Protein AF-A0A960KCJ7-F1 (afdb_monomer)

Foldseek 3Di:
DPQQADEQDDQPDLPAALVVCQVVVLLSLLVVVVVQCVVCVPPPDDHAYEYEKNFFQADCVSPIRDHQNVVSVHDLVSYEYAYAQAAVQDPRGPVAALLRVVVVVVVSCLVSVHHYAHAEYEHFDLDPSRLVSLLVNLQSCQASVHHYAYPDCDDAQPHPVQWDDDPNDIDGDQPWRADQWIAGPDVRHTPGGDVSNCLRVQWKDWPDDAAAFPGWDTDSVQQKIKTKHFHQFWWDKTKMWTLDECDPQFPKDKDQWAPWDWADDPRGIIIMTTRNGGTMMMIIGGDDPDDPVPPPDDDDDDDDDDRDDDDDDDDDDDDPPDDD

pLDDT: mean 87.81, std 18.95, range [26.86, 98.88]

Sequence (324 aa):
PEVAGFDLLNEPETSRPASELSAAYNDLLGDVIRSIRAAQAGAPFDTIVIVEPAIPSADVSRGLMIPDPAAAGVSTENVAAGVHNYAESIDGGLGLTIEGTNRLIAGITADLGIPNWGGEYGWWDTSAASLAEARRYAVDEDRYAWGGAWWQWRQSCGDPHHVQWSGGTVVAPADVSTHLNKLQCPDNTELGQTDEFLDILGRGYPRATPGTIDELRSDPATGYLKVKATVGVAGGELVVWTPTTADPEHQVNVHGLTDVVEHEVEGGRIITARVGAPGTYALWIGEPDEDLTATTTTGTLPSDSPAPEPPSAVPVAGDAGYTG

Secondary structure (DSSP, 8-state):
----EEE--SS---SS-HHHHHHHHHHHHHHHHHHHHHHHTTSS---EEEE--B--SS-GGG--B---TTTTTS--TTEEE-----TTTSTTS-S--HHHHHHHHHHHHHHHT--B-EEEE--SS--HHHHHHHHHHHHHHHHHT--EEES-SB--TTSTTT-EEETTEEE--SSEE-SSEEEETTTTEEEEE-HHHHHHHT--EEEE-SSEEEEEEE-TTT--EEEEEEESSS--EEEEEESS-S-TTS-EEEESEEEEEEEEETTEEEEEEEE-SSEEEEEEESS--S-TTS------PPP--PPPPPP-PPPPPPPTT---

Structure (mmCIF, N/CA/C/O backbone):
data_AF-A0A960KCJ7-F1
#
_entry.id   AF-A0A960KCJ7-F1
#
loop_
_atom_site.group_PDB
_atom_site.id
_atom_site.type_symbol
_atom_site.label_atom_id
_atom_site.label_alt_id
_atom_site.label_comp_id
_atom_site.label_asym_id
_atom_site.label_entity_id
_atom_site.label_seq_id
_atom_site.pdbx_PDB_ins_code
_atom_site.Cartn_x
_atom_site.Cartn_y
_atom_site.Cartn_z
_atom_site.occupancy
_atom_site.B_iso_or_equiv
_atom_site.auth_seq_id
_atom_site.auth_comp_id
_atom_site.auth_asym_id
_atom_site.auth_atom_id
_atom_site.pdbx_PDB_model_num
ATOM 1 N N . PRO A 1 1 ? 4.100 -16.481 12.452 1.00 76.88 1 PRO A N 1
ATOM 2 C CA . PRO A 1 1 ? 2.904 -16.039 11.683 1.00 76.88 1 PRO A CA 1
ATOM 3 C C . PRO A 1 1 ? 3.224 -14.774 10.860 1.00 76.88 1 PRO A C 1
ATOM 5 O O . PRO A 1 1 ? 2.369 -13.925 10.666 1.00 76.88 1 PRO A O 1
ATOM 8 N N . GLU A 1 2 ? 4.471 -14.650 10.393 1.00 90.00 2 GLU A N 1
ATOM 9 C CA . GLU A 1 2 ? 5.024 -13.400 9.833 1.00 90.00 2 GLU A CA 1
ATOM 10 C C . GLU A 1 2 ? 5.012 -13.381 8.299 1.00 90.00 2 GLU A C 1
ATOM 12 O O . GLU A 1 2 ? 5.139 -12.330 7.683 1.00 90.00 2 GLU A O 1
ATOM 17 N N . VAL A 1 3 ? 4.836 -14.547 7.672 1.00 93.50 3 VAL A N 1
ATOM 18 C CA . VAL A 1 3 ? 4.630 -14.655 6.228 1.00 93.50 3 VAL A CA 1
ATOM 19 C C . VAL A 1 3 ? 3.159 -14.376 5.950 1.00 93.50 3 VAL A C 1
ATOM 21 O O . VAL A 1 3 ? 2.312 -15.221 6.243 1.00 93.50 3 VAL A O 1
ATOM 24 N N . ALA A 1 4 ? 2.864 -13.199 5.398 1.00 93.81 4 ALA A N 1
ATOM 25 C CA . ALA A 1 4 ? 1.502 -12.823 5.023 1.00 93.81 4 ALA A CA 1
ATOM 26 C C . ALA A 1 4 ? 0.948 -13.735 3.914 1.00 93.81 4 ALA A C 1
ATOM 28 O O . ALA A 1 4 ? -0.189 -14.207 3.991 1.00 93.81 4 ALA A O 1
ATOM 29 N N . GLY A 1 5 ? 1.768 -14.025 2.901 1.00 96.38 5 GLY A N 1
ATOM 30 C CA . GLY A 1 5 ? 1.331 -14.763 1.727 1.00 96.38 5 GLY A CA 1
ATOM 31 C C . GLY A 1 5 ? 2.435 -15.125 0.745 1.00 96.38 5 GLY A C 1
ATOM 32 O O . GLY A 1 5 ? 3.620 -14.951 1.028 1.00 96.38 5 GLY A O 1
ATOM 33 N N . PHE A 1 6 ? 2.008 -15.639 -0.406 1.00 97.44 6 PHE A N 1
ATOM 34 C CA . PHE A 1 6 ? 2.853 -15.929 -1.559 1.00 97.44 6 PHE A CA 1
ATOM 35 C C . PHE A 1 6 ? 2.339 -15.159 -2.768 1.00 97.44 6 PHE A C 1
ATOM 37 O O . PHE A 1 6 ? 1.193 -15.373 -3.165 1.00 97.44 6 PHE A O 1
ATOM 44 N N . ASP A 1 7 ? 3.190 -14.325 -3.356 1.00 97.62 7 ASP A N 1
ATOM 45 C CA . ASP A 1 7 ? 2.987 -13.854 -4.721 1.00 97.62 7 ASP A CA 1
ATOM 46 C C . ASP A 1 7 ? 3.405 -14.946 -5.701 1.00 97.62 7 ASP A C 1
ATOM 48 O O . ASP A 1 7 ? 4.516 -15.480 -5.614 1.00 97.62 7 ASP A O 1
ATOM 52 N N . LEU A 1 8 ? 2.474 -15.375 -6.550 1.00 96.31 8 LEU A N 1
ATOM 53 C CA . LEU A 1 8 ? 2.664 -16.578 -7.351 1.00 96.31 8 LEU A CA 1
ATOM 54 C C . LEU A 1 8 ? 3.566 -16.350 -8.556 1.00 96.31 8 LEU A C 1
ATOM 56 O O . LEU A 1 8 ? 4.303 -17.266 -8.936 1.00 96.31 8 LEU A O 1
ATOM 60 N N . LEU A 1 9 ? 3.464 -15.181 -9.187 1.00 94.88 9 LEU A N 1
ATOM 61 C CA . LEU A 1 9 ? 4.224 -14.861 -10.384 1.00 94.88 9 LEU A CA 1
ATOM 62 C C . LEU A 1 9 ? 4.197 -13.357 -10.654 1.00 94.88 9 LEU A C 1
ATOM 64 O O . LEU A 1 9 ? 3.197 -12.857 -11.164 1.00 94.88 9 LEU A O 1
ATOM 68 N N . ASN A 1 10 ? 5.350 -12.732 -10.427 1.00 94.94 10 ASN A N 1
ATOM 69 C CA . ASN A 1 10 ? 5.623 -11.348 -10.790 1.00 94.94 10 ASN A CA 1
ATOM 70 C C . ASN A 1 10 ? 5.469 -11.105 -12.286 1.00 94.94 10 ASN A C 1
ATOM 72 O O . ASN A 1 10 ? 6.105 -11.807 -13.079 1.00 94.94 10 ASN A O 1
ATOM 76 N N . GLU A 1 11 ? 4.682 -10.093 -12.642 1.00 91.50 11 GLU A N 1
ATOM 77 C CA . GLU A 1 11 ? 4.431 -9.610 -13.999 1.00 91.50 11 GLU A CA 1
ATOM 78 C C . GLU A 1 11 ? 4.300 -10.753 -15.022 1.00 91.50 11 GLU A C 1
ATOM 80 O O . GLU A 1 11 ? 5.210 -10.995 -15.829 1.00 91.50 11 GLU A O 1
ATOM 85 N N . PRO A 1 12 ? 3.177 -11.499 -15.004 1.00 90.94 12 PRO A N 1
ATOM 86 C CA . PRO A 1 12 ? 3.006 -12.653 -15.871 1.00 90.94 12 PRO A CA 1
ATOM 87 C C . PRO A 1 12 ? 3.210 -12.303 -17.351 1.00 90.94 12 PRO A C 1
ATOM 89 O O . PRO A 1 12 ? 2.928 -11.195 -17.798 1.00 90.94 12 PRO A O 1
ATOM 92 N N . GLU A 1 13 ? 3.676 -13.285 -18.126 1.00 85.44 13 GLU A N 1
ATOM 93 C CA . GLU A 1 13 ? 4.081 -13.117 -19.526 1.00 85.44 13 GLU A CA 1
ATOM 94 C C . GLU A 1 13 ? 3.049 -12.362 -20.386 1.00 85.44 13 GLU A C 1
ATOM 96 O O . GLU A 1 13 ? 1.858 -12.676 -20.401 1.00 85.44 13 GLU A O 1
ATOM 101 N N . THR A 1 14 ? 3.544 -11.417 -21.188 1.00 85.62 14 THR A N 1
ATOM 102 C CA . THR A 1 14 ? 2.757 -10.597 -22.121 1.00 85.62 14 THR A CA 1
ATOM 103 C C . THR A 1 14 ? 3.281 -10.679 -23.558 1.00 85.62 14 THR A C 1
ATOM 105 O O . THR A 1 14 ? 2.852 -9.918 -24.424 1.00 85.62 14 THR A O 1
ATOM 108 N N . SER A 1 15 ? 4.200 -11.601 -23.875 1.00 85.94 15 SER A N 1
ATOM 109 C CA . SER A 1 15 ? 4.830 -11.756 -25.198 1.00 85.94 15 SER A CA 1
ATOM 110 C C . SER A 1 15 ? 3.864 -12.167 -26.318 1.00 85.94 15 SER A C 1
ATOM 112 O O . SER A 1 15 ? 4.182 -12.011 -27.501 1.00 85.94 15 SER A O 1
ATOM 114 N N . ARG A 1 16 ? 2.670 -12.657 -25.965 1.00 88.19 16 ARG A N 1
ATOM 115 C CA . ARG A 1 16 ? 1.607 -13.112 -26.875 1.00 88.19 16 ARG A CA 1
ATOM 116 C C . ARG A 1 16 ? 0.252 -12.529 -26.455 1.00 88.19 16 ARG A C 1
ATOM 118 O O . ARG A 1 16 ? 0.118 -12.095 -25.314 1.00 88.19 16 ARG A O 1
ATOM 125 N N . PRO A 1 17 ? -0.759 -12.516 -27.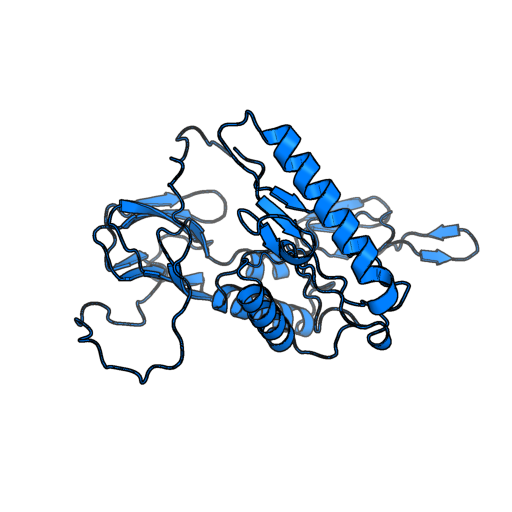345 1.00 89.62 17 PRO A N 1
ATOM 126 C CA . PRO A 1 17 ? -2.100 -12.063 -26.987 1.00 89.62 17 PRO A CA 1
ATOM 127 C C . PRO A 1 17 ? -2.667 -12.805 -25.769 1.00 89.62 17 PRO A C 1
ATOM 129 O O . PRO A 1 17 ? -2.523 -14.022 -25.655 1.00 89.62 17 PRO A O 1
ATOM 132 N N . ALA A 1 18 ? -3.388 -12.094 -24.905 1.00 88.88 18 ALA A N 1
ATOM 133 C CA . ALA A 1 18 ? -4.038 -12.635 -23.714 1.00 88.88 18 ALA A CA 1
ATOM 134 C C . ALA A 1 18 ? -4.967 -13.812 -24.050 1.00 88.88 18 ALA A C 1
ATOM 136 O O . ALA A 1 18 ? -5.030 -14.782 -23.298 1.00 88.88 18 ALA A O 1
ATOM 137 N N . SER A 1 19 ? -5.622 -13.793 -25.217 1.00 89.50 19 SER A N 1
ATOM 138 C CA . SER A 1 19 ? -6.457 -14.903 -25.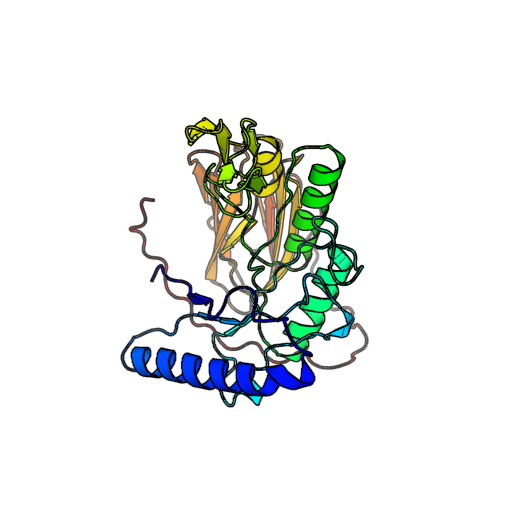701 1.00 89.50 19 SER A CA 1
ATOM 139 C C . SER A 1 19 ? -5.688 -16.213 -25.919 1.00 89.50 19 SER A C 1
ATOM 141 O O . SER A 1 19 ? -6.302 -17.277 -25.946 1.00 89.50 19 SER A O 1
ATOM 143 N N . GLU A 1 20 ? -4.362 -16.155 -26.061 1.00 90.81 20 GLU A N 1
ATOM 144 C CA . GLU A 1 20 ? -3.483 -17.318 -26.206 1.00 90.81 20 GLU A CA 1
ATOM 145 C C . GLU A 1 20 ? -2.853 -17.758 -24.876 1.00 90.81 20 GLU A C 1
ATOM 147 O O . GLU A 1 20 ? -2.477 -18.923 -24.748 1.00 90.81 20 GLU A O 1
ATOM 152 N N . LEU A 1 21 ? -2.726 -16.847 -23.904 1.00 89.56 21 LEU A N 1
ATOM 153 C CA . LEU A 1 21 ? -2.036 -17.088 -22.629 1.00 89.56 21 LEU A CA 1
ATOM 154 C C . LEU A 1 21 ? -2.988 -17.390 -21.461 1.00 89.56 21 LEU A C 1
ATOM 156 O O . LEU A 1 21 ? -2.618 -18.151 -20.571 1.00 89.56 21 LEU A O 1
ATOM 160 N N . SER A 1 22 ? -4.223 -16.875 -21.493 1.00 88.75 22 SER A N 1
ATOM 161 C CA . SER A 1 22 ? -5.161 -16.929 -20.355 1.00 88.75 22 SER A CA 1
ATOM 162 C C . SER A 1 22 ? -5.419 -18.341 -19.833 1.00 88.75 22 SER A C 1
ATOM 164 O O . SER A 1 22 ? -5.417 -18.561 -18.627 1.00 88.75 22 SER A O 1
ATOM 166 N N . ALA A 1 23 ? -5.605 -19.319 -20.726 1.00 90.06 23 ALA A N 1
ATOM 167 C CA . ALA A 1 23 ? -5.841 -20.702 -20.311 1.00 90.06 23 ALA A CA 1
ATOM 168 C C . ALA A 1 23 ? -4.624 -21.294 -19.580 1.00 90.06 23 ALA A C 1
ATOM 170 O O . ALA A 1 23 ? -4.774 -21.875 -18.513 1.00 90.06 23 ALA A O 1
ATOM 171 N N . ALA A 1 24 ? -3.419 -21.085 -20.119 1.00 91.44 24 ALA A N 1
ATOM 172 C CA . ALA A 1 24 ? -2.189 -21.587 -19.513 1.00 91.44 24 ALA A CA 1
ATOM 173 C C . ALA A 1 24 ? -1.900 -20.919 -18.161 1.00 91.44 24 ALA A C 1
ATOM 175 O O . ALA A 1 24 ? -1.420 -21.578 -17.241 1.00 91.44 24 ALA A O 1
ATOM 176 N N . TYR A 1 25 ? -2.210 -19.627 -18.030 1.00 91.31 25 TYR A N 1
ATOM 177 C CA . TYR A 1 25 ? -2.070 -18.926 -16.760 1.00 91.31 25 TYR A CA 1
ATOM 178 C C . TYR A 1 25 ? -3.070 -19.430 -15.715 1.00 91.31 25 TYR A C 1
ATOM 180 O O . TYR A 1 25 ? -2.667 -19.736 -14.599 1.00 91.31 25 TYR A O 1
ATOM 188 N N . ASN A 1 26 ? -4.341 -19.623 -16.079 1.00 91.62 26 ASN A N 1
ATOM 189 C CA . ASN A 1 26 ? -5.335 -20.192 -15.164 1.00 91.62 26 ASN A CA 1
ATOM 190 C C . ASN A 1 26 ? -4.979 -21.622 -14.730 1.00 91.62 26 ASN A C 1
ATOM 192 O O . ASN A 1 26 ? -5.133 -21.951 -13.554 1.00 91.62 26 ASN A O 1
ATOM 196 N N . ASP A 1 27 ? -4.455 -22.453 -15.636 1.00 93.56 27 ASP A N 1
ATOM 197 C CA . ASP A 1 27 ? -3.964 -23.793 -15.291 1.00 93.56 27 ASP A CA 1
ATOM 198 C C . ASP A 1 27 ? -2.809 -23.715 -14.276 1.00 93.56 27 ASP A C 1
ATOM 200 O O . ASP A 1 27 ? -2.826 -24.419 -13.262 1.00 93.56 27 ASP A O 1
ATOM 204 N N . LEU A 1 28 ? -1.845 -22.807 -14.497 1.00 93.88 28 LEU A N 1
ATOM 205 C CA . LEU A 1 28 ? -0.743 -22.553 -13.565 1.00 93.88 28 LEU A CA 1
ATOM 206 C C . LEU A 1 28 ? -1.260 -22.115 -12.188 1.00 93.88 28 LEU A C 1
ATOM 208 O O . LEU A 1 28 ? -0.862 -22.698 -11.179 1.00 93.88 28 LEU A O 1
ATOM 212 N N . LEU A 1 29 ? -2.155 -21.123 -12.138 1.00 94.69 29 LEU A N 1
ATOM 213 C CA . LEU A 1 29 ? -2.757 -20.645 -10.891 1.00 94.69 29 LEU A CA 1
ATOM 214 C C . LEU A 1 29 ? -3.448 -21.793 -10.148 1.00 94.69 29 LEU A C 1
ATOM 216 O O . LEU A 1 29 ? -3.186 -22.020 -8.966 1.00 94.69 29 LEU A O 1
ATOM 220 N N . GLY A 1 30 ? -4.282 -22.566 -10.846 1.00 96.31 30 GLY A N 1
ATOM 221 C CA . GLY A 1 30 ? -5.006 -23.690 -10.264 1.00 96.31 30 GLY A CA 1
ATOM 222 C C . GLY A 1 30 ? -4.081 -24.770 -9.696 1.00 96.31 30 GLY A C 1
ATOM 223 O O . GLY A 1 30 ? -4.341 -25.291 -8.609 1.00 96.31 30 GLY A O 1
ATOM 224 N N . ASP A 1 31 ? -3.004 -25.118 -10.404 1.00 97.50 31 ASP A N 1
ATOM 225 C CA . ASP A 1 31 ? -2.017 -26.108 -9.954 1.00 97.50 31 ASP A CA 1
ATOM 226 C C . ASP A 1 31 ? -1.202 -25.615 -8.750 1.00 97.50 31 ASP A C 1
ATOM 228 O O . ASP A 1 31 ? -1.037 -26.348 -7.764 1.00 97.50 31 ASP A O 1
ATOM 232 N N . VAL A 1 32 ? -0.718 -24.371 -8.794 1.00 97.44 32 VAL A N 1
ATOM 233 C CA . VAL A 1 32 ? 0.110 -23.789 -7.729 1.00 97.44 32 VAL A CA 1
ATOM 234 C C . VAL A 1 32 ? -0.706 -23.592 -6.453 1.00 97.44 32 VAL A C 1
ATOM 236 O O . VAL A 1 32 ? -0.276 -24.027 -5.384 1.00 97.44 32 VAL A O 1
ATOM 239 N N . ILE A 1 33 ? -1.918 -23.038 -6.550 1.00 96.94 33 ILE A N 1
ATOM 240 C CA . ILE A 1 33 ? -2.787 -22.799 -5.389 1.00 96.94 33 ILE A CA 1
ATOM 241 C C . ILE A 1 33 ? -3.161 -24.118 -4.714 1.00 96.94 33 ILE A C 1
ATOM 243 O O . ILE A 1 33 ? -3.017 -24.251 -3.496 1.00 96.94 33 ILE A O 1
ATOM 247 N N . ARG A 1 34 ? -3.566 -25.139 -5.484 1.00 96.81 34 ARG A N 1
ATOM 248 C CA . ARG A 1 34 ? -3.851 -26.471 -4.923 1.00 96.81 34 ARG A CA 1
ATOM 249 C C . ARG A 1 34 ? -2.630 -27.074 -4.235 1.00 96.81 34 ARG A C 1
ATOM 251 O O . ARG A 1 34 ? -2.778 -27.693 -3.183 1.00 96.81 34 ARG A O 1
ATOM 258 N N . SER A 1 35 ? -1.439 -26.878 -4.795 1.00 97.31 35 SER A N 1
ATOM 259 C CA . SER A 1 35 ? -0.193 -27.385 -4.215 1.00 97.31 35 SER A CA 1
ATOM 260 C C . SER A 1 35 ? 0.157 -26.690 -2.895 1.00 97.31 35 SER A C 1
ATOM 262 O O . SER A 1 35 ? 0.497 -27.371 -1.927 1.00 97.31 35 SER A O 1
ATOM 264 N N . ILE A 1 36 ? 0.007 -25.362 -2.819 1.00 96.88 36 ILE A N 1
ATOM 265 C CA . ILE A 1 36 ? 0.205 -24.585 -1.585 1.00 96.88 36 ILE A CA 1
ATOM 266 C C . ILE A 1 36 ? -0.768 -25.057 -0.500 1.00 96.88 36 ILE A C 1
ATOM 268 O O . ILE A 1 36 ? -0.340 -25.414 0.598 1.00 96.88 36 ILE A O 1
ATOM 272 N N . ARG A 1 37 ? -2.067 -25.146 -0.815 1.00 95.94 37 ARG A N 1
ATOM 273 C CA . ARG A 1 37 ? -3.087 -25.590 0.151 1.00 95.94 37 ARG A CA 1
ATOM 274 C C . ARG A 1 37 ? -2.868 -27.033 0.603 1.00 95.94 37 ARG A C 1
ATOM 276 O O . ARG A 1 37 ? -2.995 -27.330 1.786 1.00 95.94 37 ARG A O 1
ATOM 283 N N . ALA A 1 38 ? -2.458 -27.929 -0.296 1.00 96.12 38 ALA A N 1
ATOM 284 C CA . ALA A 1 38 ? -2.105 -29.300 0.071 1.00 96.12 38 ALA A CA 1
ATOM 285 C C . ALA A 1 38 ? -0.901 -29.358 1.028 1.00 96.12 38 ALA A C 1
ATOM 287 O O . ALA A 1 38 ? -0.916 -30.136 1.982 1.00 96.12 38 ALA A O 1
ATOM 288 N N . ALA A 1 39 ? 0.115 -28.514 0.817 1.00 96.12 39 ALA A N 1
ATOM 289 C CA . ALA A 1 39 ? 1.259 -28.401 1.721 1.00 96.12 39 ALA A CA 1
ATOM 290 C C . ALA A 1 39 ? 0.879 -27.819 3.099 1.00 96.12 39 ALA A C 1
ATOM 292 O O . ALA A 1 39 ? 1.563 -28.092 4.086 1.00 96.12 39 ALA A O 1
ATOM 293 N N . GLN A 1 40 ? -0.221 -27.063 3.177 1.00 95.12 40 GLN A N 1
ATOM 294 C CA . GLN A 1 40 ? -0.733 -26.428 4.395 1.00 95.12 40 GLN A CA 1
ATOM 295 C C . GLN A 1 40 ? -1.857 -27.209 5.093 1.00 95.12 40 GLN A C 1
ATOM 297 O O . GLN A 1 40 ? -2.268 -26.814 6.175 1.00 95.12 40 GLN A O 1
ATOM 302 N N . ALA A 1 41 ? -2.309 -28.352 4.568 1.00 93.38 41 ALA A N 1
ATOM 303 C CA . ALA A 1 41 ? -3.496 -29.068 5.064 1.00 93.38 41 ALA A CA 1
ATOM 304 C C . ALA A 1 41 ? -3.465 -29.494 6.554 1.00 93.38 41 ALA A C 1
ATOM 306 O O . ALA A 1 41 ? -4.497 -29.863 7.111 1.00 93.38 41 ALA A O 1
ATOM 307 N N . GLY A 1 42 ? -2.293 -29.491 7.199 1.00 92.44 42 GLY A N 1
ATOM 308 C CA . GLY A 1 42 ? -2.129 -29.750 8.637 1.00 92.44 42 GLY A CA 1
ATOM 309 C C . GLY A 1 42 ? -1.716 -28.528 9.465 1.00 92.44 42 GLY A C 1
ATOM 310 O O . GLY A 1 42 ? -1.455 -28.673 10.660 1.00 92.44 42 GLY A O 1
ATOM 311 N N . ALA A 1 43 ? -1.596 -27.354 8.847 1.00 92.44 43 ALA A N 1
ATOM 312 C CA . ALA A 1 43 ? -1.263 -26.112 9.525 1.00 92.44 43 ALA A CA 1
ATOM 313 C C . ALA A 1 43 ? -2.512 -25.526 10.212 1.00 92.44 43 ALA A C 1
ATOM 315 O O . ALA A 1 43 ? -3.629 -25.718 9.739 1.00 92.44 43 ALA A O 1
ATOM 316 N N . PRO A 1 44 ? -2.353 -24.785 11.323 1.00 92.00 44 PRO A N 1
ATOM 317 C CA . PRO A 1 44 ? -3.468 -24.104 11.981 1.00 92.00 44 PRO A CA 1
ATOM 318 C C . PRO A 1 44 ? -3.866 -22.789 11.281 1.00 92.00 44 PRO A C 1
ATOM 320 O O . PRO A 1 44 ? -4.550 -21.968 11.885 1.00 92.00 44 PRO A O 1
ATOM 323 N N . PHE A 1 45 ? -3.388 -22.551 10.059 1.00 88.44 45 PHE A N 1
ATOM 324 C CA . PHE A 1 45 ? -3.571 -21.315 9.304 1.00 88.44 45 PHE A CA 1
ATOM 325 C C . PHE A 1 45 ? -3.531 -21.590 7.800 1.00 88.44 45 PHE A C 1
ATOM 327 O O . PHE A 1 45 ? -2.899 -22.552 7.364 1.00 88.44 45 PHE A O 1
ATOM 334 N N . ASP A 1 46 ? -4.092 -20.655 7.038 1.00 89.38 46 ASP A N 1
ATOM 335 C CA . ASP A 1 46 ? -3.891 -20.519 5.599 1.00 89.38 46 ASP A CA 1
ATOM 336 C C . ASP A 1 46 ? -3.169 -19.201 5.317 1.00 89.38 46 ASP A C 1
ATOM 338 O O . ASP A 1 46 ? -3.444 -18.181 5.948 1.00 89.38 46 ASP A O 1
ATOM 342 N N . THR A 1 47 ? -2.226 -19.211 4.377 1.00 94.44 47 THR A N 1
ATOM 343 C CA . THR A 1 47 ? -1.576 -17.976 3.913 1.00 94.44 47 THR A CA 1
ATOM 344 C C . THR A 1 47 ? -2.387 -17.310 2.810 1.00 94.44 47 THR A C 1
ATOM 346 O O . THR A 1 47 ? -3.086 -17.987 2.049 1.00 94.44 47 THR A O 1
ATOM 349 N N . ILE A 1 48 ? -2.220 -16.000 2.646 1.00 97.12 48 ILE A N 1
ATOM 350 C CA . ILE A 1 48 ? -2.744 -15.294 1.477 1.00 97.12 48 ILE A CA 1
ATOM 351 C C . ILE A 1 48 ? -2.019 -15.804 0.221 1.00 97.12 48 ILE A C 1
ATOM 353 O O . ILE A 1 48 ? -0.823 -16.101 0.246 1.00 97.12 48 ILE A O 1
ATOM 357 N N . VAL A 1 49 ? -2.749 -15.950 -0.874 1.00 97.75 49 VAL A N 1
ATOM 358 C CA . VAL A 1 49 ? -2.200 -16.127 -2.217 1.00 97.75 49 VAL A CA 1
ATOM 359 C C . VAL A 1 49 ? -2.439 -14.831 -2.975 1.00 97.75 49 VAL A C 1
ATOM 361 O O . VAL A 1 49 ? -3.582 -14.397 -3.086 1.00 97.75 49 VAL A O 1
ATOM 364 N N . ILE A 1 50 ? -1.380 -14.228 -3.496 1.00 97.81 50 ILE A N 1
ATOM 365 C CA . ILE A 1 50 ? -1.451 -13.008 -4.295 1.00 97.81 50 ILE A CA 1
ATOM 366 C C . ILE A 1 50 ? -1.354 -13.409 -5.770 1.00 97.81 50 ILE A C 1
ATOM 368 O O . ILE A 1 50 ? -0.484 -14.195 -6.152 1.00 97.81 50 ILE A O 1
ATOM 372 N N . VAL A 1 51 ? -2.312 -12.945 -6.575 1.00 96.56 51 VAL A N 1
ATOM 373 C CA . VAL A 1 51 ? -2.375 -13.205 -8.018 1.00 96.56 51 VAL A CA 1
ATOM 374 C C . VAL A 1 51 ? -2.298 -11.899 -8.794 1.00 96.56 51 VAL A C 1
ATOM 376 O O . VAL A 1 51 ? -3.037 -10.950 -8.523 1.00 96.56 51 VAL A O 1
ATOM 379 N N . GLU A 1 52 ? -1.420 -11.860 -9.786 1.00 94.75 52 GLU A N 1
ATOM 380 C CA . GLU A 1 52 ? -1.183 -10.663 -10.581 1.00 94.75 52 GLU A CA 1
ATOM 381 C C . GLU A 1 52 ? -1.896 -10.722 -11.940 1.00 94.75 52 GLU A C 1
ATOM 383 O O . GLU A 1 52 ? -1.974 -11.774 -12.580 1.00 94.75 52 GLU A O 1
ATOM 388 N N . PRO A 1 53 ? -2.434 -9.604 -12.442 1.00 90.00 53 PRO A N 1
ATOM 389 C CA . PRO A 1 53 ? -2.800 -9.496 -13.844 1.00 90.00 53 PRO A CA 1
ATOM 390 C C . PRO A 1 53 ? -1.559 -9.419 -14.727 1.00 90.00 53 PRO A C 1
ATOM 392 O O . PRO A 1 53 ? -0.567 -8.791 -14.374 1.00 90.00 53 PRO A O 1
ATOM 395 N N . ALA A 1 54 ? -1.655 -9.954 -15.945 1.00 82.50 54 ALA A N 1
ATOM 396 C CA . ALA A 1 54 ? -0.711 -9.563 -16.985 1.00 82.50 54 ALA A CA 1
ATOM 397 C C . ALA A 1 54 ? -1.210 -8.264 -17.608 1.00 82.50 54 ALA A C 1
ATOM 399 O O . ALA A 1 54 ? -2.098 -8.255 -18.473 1.00 82.50 54 ALA A O 1
ATOM 400 N N . ILE A 1 55 ? -0.658 -7.159 -17.120 1.00 71.94 55 ILE A N 1
ATOM 401 C CA . ILE A 1 55 ? -0.840 -5.850 -17.728 1.00 71.94 55 ILE A CA 1
ATOM 402 C C . ILE A 1 55 ? 0.268 -5.706 -18.774 1.00 71.94 55 ILE A C 1
ATOM 404 O O . ILE A 1 55 ? 1.444 -5.749 -18.423 1.00 71.94 55 ILE A O 1
ATOM 408 N N . PRO A 1 56 ? -0.064 -5.565 -20.068 1.00 59.19 56 PRO A N 1
ATOM 409 C CA . PRO A 1 56 ? 0.935 -5.364 -21.099 1.00 59.19 56 PRO A CA 1
ATOM 410 C C . PRO A 1 56 ? 1.666 -4.051 -20.825 1.00 59.19 56 PRO A C 1
ATOM 412 O O . PRO A 1 56 ? 1.120 -2.975 -21.049 1.00 59.19 56 PRO A O 1
ATOM 415 N N . SER A 1 57 ? 2.912 -4.158 -20.371 1.00 53.91 57 SER A N 1
ATOM 416 C CA . SER A 1 57 ? 3.794 -3.028 -20.070 1.00 53.91 57 SER A CA 1
ATOM 417 C C . SER A 1 57 ? 4.316 -2.315 -21.325 1.00 53.91 57 SER A C 1
ATOM 419 O O . SER A 1 57 ? 4.972 -1.285 -21.219 1.00 53.91 57 SER A O 1
ATOM 421 N N . ALA A 1 58 ? 4.028 -2.832 -22.528 1.00 52.44 58 ALA A N 1
ATOM 422 C CA . ALA A 1 58 ? 4.518 -2.243 -23.779 1.00 52.44 58 ALA A CA 1
ATOM 423 C C . ALA A 1 58 ? 3.596 -2.382 -25.007 1.00 52.44 58 ALA A C 1
ATOM 425 O O . ALA A 1 58 ? 3.831 -1.720 -26.019 1.00 52.44 58 ALA A O 1
ATOM 426 N N . ASP A 1 59 ? 2.573 -3.246 -24.978 1.00 70.94 59 ASP A N 1
ATOM 427 C CA . ASP A 1 59 ? 1.719 -3.504 -26.147 1.00 70.94 59 ASP A CA 1
ATOM 428 C C . ASP A 1 59 ? 0.275 -3.816 -25.745 1.00 70.94 59 ASP A C 1
ATOM 430 O O . ASP A 1 59 ? -0.147 -4.970 -25.635 1.00 70.94 59 ASP A O 1
ATOM 434 N N . VAL A 1 60 ? -0.510 -2.755 -25.575 1.00 74.62 60 VAL A N 1
ATOM 435 C CA . VAL A 1 60 ? -1.935 -2.837 -25.226 1.00 74.62 60 VAL A CA 1
ATOM 436 C C . VAL A 1 60 ? -2.774 -3.625 -26.241 1.00 74.62 60 VAL A C 1
ATOM 438 O O . VAL A 1 60 ? -3.866 -4.080 -25.902 1.00 74.62 60 VAL A O 1
ATOM 441 N N . SER A 1 61 ? -2.282 -3.847 -27.471 1.00 79.75 61 SER A N 1
ATOM 442 C CA . SER A 1 61 ? -2.988 -4.667 -28.469 1.00 79.75 61 SER A CA 1
ATOM 443 C C . SER A 1 61 ? -3.045 -6.150 -28.094 1.00 79.75 61 SER A C 1
ATOM 445 O O . SER A 1 61 ? -3.884 -6.887 -28.615 1.00 79.75 61 SER A O 1
ATOM 447 N N . ARG A 1 62 ? -2.200 -6.585 -27.151 1.00 82.56 62 ARG A N 1
ATOM 448 C CA . ARG A 1 62 ? -2.185 -7.958 -26.633 1.00 82.56 62 ARG A CA 1
ATOM 449 C C . ARG A 1 62 ? -3.297 -8.219 -25.626 1.00 82.56 62 ARG A C 1
ATOM 451 O O . ARG A 1 62 ? -3.578 -9.378 -25.345 1.00 82.56 62 ARG A O 1
ATOM 458 N N . GLY A 1 63 ? -3.997 -7.180 -25.177 1.00 82.81 63 GLY A N 1
ATOM 459 C CA . GLY A 1 63 ? -5.104 -7.295 -24.237 1.00 82.81 63 GLY A CA 1
ATOM 460 C C . GLY A 1 63 ? -4.648 -7.508 -22.795 1.00 82.81 63 GLY A C 1
ATOM 461 O O . GLY A 1 63 ? -3.464 -7.661 -22.511 1.00 82.81 63 GLY A O 1
ATOM 462 N N . LEU A 1 64 ? -5.625 -7.487 -21.891 1.00 84.19 64 LEU A N 1
ATOM 463 C CA . LEU A 1 64 ? -5.429 -7.669 -20.456 1.00 84.19 64 LEU A CA 1
ATOM 464 C C . LEU A 1 64 ? -5.751 -9.111 -20.075 1.00 84.19 64 LEU A C 1
ATOM 466 O O . LEU A 1 64 ? -6.823 -9.609 -20.429 1.00 84.19 64 LEU A O 1
ATOM 470 N N . MET A 1 65 ? -4.855 -9.758 -19.334 1.00 87.06 65 MET A N 1
ATOM 471 C CA . MET A 1 65 ? -5.149 -11.033 -18.685 1.00 87.06 65 MET A CA 1
ATOM 472 C C . MET A 1 65 ? -5.456 -10.768 -17.217 1.00 87.06 65 MET A C 1
ATOM 474 O O . MET A 1 65 ? -4.578 -10.359 -16.461 1.00 87.06 65 MET A O 1
ATOM 478 N N . ILE A 1 66 ? -6.707 -10.994 -16.830 1.00 88.50 66 ILE A N 1
ATOM 479 C CA . ILE A 1 66 ? -7.160 -10.845 -15.450 1.00 88.50 66 ILE A CA 1
ATOM 480 C C . ILE A 1 66 ? -7.196 -12.235 -14.806 1.00 88.50 66 ILE A C 1
ATOM 482 O O . ILE A 1 66 ? -7.855 -13.116 -15.366 1.00 88.50 66 ILE A O 1
ATOM 486 N N . PRO A 1 67 ? -6.500 -12.464 -13.677 1.00 86.00 67 PRO A N 1
ATOM 487 C CA . PRO A 1 67 ? -6.569 -13.730 -12.967 1.00 86.00 67 PRO A CA 1
ATOM 488 C C . PRO A 1 67 ? -7.986 -13.946 -12.443 1.00 86.00 67 PRO A C 1
ATOM 490 O O . PRO A 1 67 ? -8.564 -13.069 -11.805 1.00 86.00 67 PRO A O 1
ATOM 493 N N . ASP A 1 68 ? -8.524 -15.138 -12.675 1.00 87.94 68 ASP A N 1
ATOM 494 C CA . ASP A 1 68 ? -9.801 -15.564 -12.108 1.00 87.94 68 ASP A CA 1
ATOM 495 C C . ASP A 1 68 ? -9.592 -16.907 -11.386 1.00 87.94 68 ASP A C 1
ATOM 497 O O . ASP A 1 68 ? -9.647 -17.974 -12.010 1.00 87.94 68 ASP A O 1
ATOM 501 N N . PRO A 1 69 ? -9.310 -16.877 -10.067 1.00 89.31 69 PRO A N 1
ATOM 502 C CA . PRO A 1 69 ? -9.124 -18.085 -9.267 1.00 89.31 69 PRO A CA 1
ATOM 503 C C . PRO A 1 69 ? -10.335 -19.028 -9.322 1.00 89.31 69 PRO A C 1
ATOM 505 O O . PRO A 1 69 ? -10.170 -20.250 -9.342 1.00 89.31 69 PRO A O 1
ATOM 508 N N . ALA A 1 70 ? -11.555 -18.487 -9.413 1.00 90.38 70 ALA A N 1
ATOM 509 C CA . ALA A 1 70 ? -12.759 -19.301 -9.513 1.00 90.38 70 ALA A CA 1
ATOM 510 C C . ALA A 1 70 ? -12.821 -20.030 -10.866 1.00 90.38 70 ALA A C 1
ATOM 512 O O . ALA A 1 70 ? -13.102 -21.232 -10.904 1.00 90.38 70 ALA A O 1
ATOM 513 N N . ALA A 1 71 ? -12.481 -19.354 -11.969 1.00 88.75 71 ALA A N 1
ATOM 514 C CA . ALA A 1 71 ? -12.338 -19.992 -13.280 1.00 88.75 71 ALA A CA 1
ATOM 515 C C . ALA A 1 71 ? -11.174 -20.997 -13.333 1.00 88.75 71 ALA A C 1
ATOM 517 O O . ALA A 1 71 ? -11.265 -21.994 -14.051 1.00 88.75 71 ALA A O 1
ATOM 518 N N . ALA A 1 72 ? -10.118 -20.787 -12.540 1.00 91.81 72 ALA A N 1
ATOM 519 C CA . ALA A 1 72 ? -9.031 -21.747 -12.329 1.00 91.81 72 ALA A CA 1
ATOM 520 C C . ALA A 1 72 ? -9.425 -22.940 -11.425 1.00 91.81 72 ALA A C 1
ATOM 522 O O . ALA A 1 72 ? -8.613 -23.834 -11.170 1.00 91.81 72 ALA A O 1
ATOM 523 N N . GLY A 1 73 ? -10.674 -22.987 -10.944 1.00 93.56 73 GLY A N 1
ATOM 524 C CA . GLY A 1 73 ? -11.214 -24.095 -10.158 1.00 93.56 73 GLY A CA 1
ATOM 525 C C . GLY A 1 73 ? -10.735 -24.130 -8.706 1.00 93.56 73 GLY A C 1
ATOM 526 O O . GLY A 1 73 ? -10.716 -25.206 -8.102 1.00 93.56 73 GLY A O 1
ATOM 527 N N . VAL A 1 74 ? -10.337 -22.986 -8.143 1.00 93.75 74 VAL A N 1
ATOM 528 C CA . VAL A 1 74 ? -9.898 -22.854 -6.747 1.00 93.75 74 VAL A CA 1
ATOM 529 C C . VAL A 1 74 ? -10.759 -21.851 -5.972 1.00 93.75 74 VAL A C 1
ATOM 531 O O . VAL A 1 74 ? -11.478 -21.042 -6.553 1.00 93.75 74 VAL A O 1
ATOM 534 N N . SER A 1 75 ? -10.727 -21.939 -4.639 1.00 92.56 75 SER A N 1
ATOM 535 C CA . SER A 1 75 ? -11.416 -20.980 -3.764 1.00 92.56 75 SER A CA 1
ATOM 536 C C . SER A 1 75 ? -10.781 -19.591 -3.875 1.00 92.56 75 SER A C 1
ATOM 538 O O . SER A 1 75 ? -9.561 -19.485 -3.999 1.00 92.56 75 SER A O 1
ATOM 540 N N . THR A 1 76 ? -11.597 -18.543 -3.767 1.00 93.88 76 THR A N 1
ATOM 541 C CA . THR A 1 76 ? -11.145 -17.151 -3.611 1.00 93.88 76 THR A CA 1
ATOM 542 C C . THR A 1 76 ? -10.846 -16.787 -2.151 1.00 93.88 76 THR A C 1
ATOM 544 O O . THR A 1 76 ? -10.381 -15.687 -1.863 1.00 93.88 76 THR A O 1
ATOM 547 N N . GLU A 1 77 ? -11.074 -17.706 -1.210 1.00 93.81 77 GLU A N 1
ATOM 548 C CA . GLU A 1 77 ? -10.707 -17.519 0.194 1.00 93.81 77 GLU A CA 1
ATOM 549 C C . GLU A 1 77 ? -9.185 -17.392 0.360 1.00 93.81 77 GLU A C 1
ATOM 551 O O . GLU A 1 77 ? -8.411 -18.203 -0.160 1.00 93.81 77 GLU A O 1
ATOM 556 N N . ASN A 1 78 ? -8.758 -16.375 1.116 1.00 95.25 78 ASN A N 1
ATOM 557 C CA . ASN A 1 78 ? -7.350 -16.011 1.280 1.00 95.25 78 ASN A CA 1
ATOM 558 C C . ASN A 1 78 ? -6.629 -15.823 -0.067 1.00 95.25 78 ASN A C 1
ATOM 560 O O . ASN A 1 78 ? -5.473 -16.223 -0.214 1.00 95.25 78 ASN A O 1
ATOM 564 N N . VAL A 1 79 ? -7.316 -15.228 -1.047 1.00 96.94 79 VAL A N 1
ATOM 565 C CA . VAL A 1 79 ? -6.729 -14.745 -2.301 1.00 96.94 79 VAL A CA 1
ATOM 566 C C . VAL A 1 79 ? -6.817 -13.221 -2.343 1.00 96.94 79 VAL A C 1
ATOM 568 O O . VAL A 1 79 ? -7.827 -12.658 -1.933 1.00 96.94 79 VAL A O 1
ATOM 571 N N . ALA A 1 80 ? -5.774 -12.562 -2.838 1.00 97.31 80 ALA A N 1
ATOM 572 C CA . ALA A 1 80 ? -5.731 -11.126 -3.095 1.00 97.31 80 ALA A CA 1
ATOM 573 C C . ALA A 1 80 ? -5.177 -10.860 -4.500 1.00 97.31 80 ALA A C 1
ATOM 575 O O . ALA A 1 80 ? -4.416 -11.665 -5.034 1.00 97.31 80 ALA A O 1
ATOM 576 N N . ALA A 1 81 ? -5.541 -9.730 -5.095 1.00 96.38 81 ALA A N 1
ATOM 577 C CA . ALA A 1 81 ? -4.889 -9.234 -6.299 1.00 96.38 81 ALA A CA 1
ATOM 578 C C . ALA A 1 81 ? -3.600 -8.477 -5.938 1.00 96.38 81 ALA A C 1
ATOM 580 O O . ALA A 1 81 ? -3.593 -7.733 -4.956 1.00 96.38 81 ALA A O 1
ATOM 581 N N . GLY A 1 82 ? -2.551 -8.665 -6.741 1.00 95.94 82 GLY A N 1
ATOM 582 C CA . GLY A 1 82 ? -1.230 -8.036 -6.606 1.00 95.94 82 GLY A CA 1
ATOM 583 C C . GLY A 1 82 ? -0.944 -7.009 -7.698 1.00 95.94 82 GLY A C 1
ATOM 584 O O . GLY A 1 82 ? 0.052 -7.115 -8.395 1.00 95.94 82 GLY A O 1
ATOM 585 N N . VAL A 1 83 ? -1.849 -6.069 -7.979 1.00 94.06 83 VAL A N 1
ATOM 586 C CA . VAL A 1 83 ? -1.718 -5.274 -9.215 1.00 94.06 83 VAL A CA 1
ATOM 587 C C . VAL A 1 83 ? -0.606 -4.226 -9.122 1.00 94.06 83 VAL A C 1
ATOM 589 O O . VAL A 1 83 ? -0.558 -3.463 -8.159 1.00 94.06 83 VAL A O 1
ATOM 592 N N . HIS A 1 84 ? 0.228 -4.138 -10.162 1.00 94.38 84 HIS A N 1
ATOM 593 C CA . HIS A 1 84 ? 1.235 -3.085 -10.310 1.00 94.38 84 HIS A CA 1
ATOM 594 C C . HIS A 1 84 ? 0.622 -1.856 -10.990 1.00 94.38 84 HIS A C 1
ATOM 596 O O . HIS A 1 84 ? 0.029 -1.964 -12.069 1.00 94.38 84 HIS A O 1
ATOM 602 N N . ASN A 1 85 ? 0.762 -0.675 -10.385 1.00 94.25 85 ASN A N 1
ATOM 603 C CA . ASN A 1 85 ? 0.263 0.573 -10.963 1.00 94.25 85 ASN A CA 1
ATOM 604 C C . ASN A 1 85 ? 1.398 1.577 -11.186 1.00 94.25 85 ASN A C 1
ATOM 606 O O . ASN A 1 85 ? 1.692 2.422 -10.344 1.00 94.25 85 ASN A O 1
ATOM 610 N N . TYR A 1 86 ? 1.972 1.517 -12.387 1.00 94.12 86 TYR A N 1
ATOM 611 C CA . TYR A 1 86 ? 2.967 2.471 -12.878 1.00 94.12 86 TYR A CA 1
ATOM 612 C C . TYR A 1 86 ? 2.392 3.549 -13.810 1.00 94.12 86 TYR A C 1
ATOM 614 O O . TYR A 1 86 ? 3.129 4.166 -14.584 1.00 94.12 86 TYR A O 1
ATOM 622 N N . ALA A 1 87 ? 1.075 3.776 -13.787 1.00 93.25 87 ALA A N 1
ATOM 623 C CA . ALA A 1 87 ? 0.464 4.821 -14.601 1.00 93.25 87 ALA A CA 1
ATOM 624 C C . ALA A 1 87 ? 1.089 6.192 -14.289 1.00 93.25 87 ALA A C 1
ATOM 626 O O . ALA A 1 87 ? 1.301 6.530 -13.130 1.00 93.25 87 ALA A O 1
ATOM 627 N N . GLU A 1 88 ? 1.394 6.963 -15.336 1.00 94.00 88 GLU A N 1
ATOM 628 C CA . GLU A 1 88 ? 2.114 8.251 -15.278 1.00 94.00 88 GLU A CA 1
ATOM 629 C C . GLU A 1 88 ? 3.596 8.159 -14.834 1.00 94.00 88 GLU A C 1
ATOM 631 O O . GLU A 1 88 ? 4.340 9.095 -15.092 1.00 94.00 88 GLU A O 1
ATOM 636 N N . SER A 1 89 ? 4.065 7.025 -14.294 1.00 93.88 89 SER A N 1
ATOM 637 C CA . SER A 1 89 ? 5.469 6.816 -13.889 1.00 93.88 89 SER A CA 1
ATOM 638 C C . SER A 1 89 ? 6.362 6.232 -14.994 1.00 93.88 89 SER A C 1
ATOM 640 O O . SER A 1 89 ? 7.517 6.639 -15.148 1.00 93.88 89 SER A O 1
ATOM 642 N N . ILE A 1 90 ? 5.843 5.280 -15.778 1.00 89.38 90 ILE A N 1
ATOM 643 C CA . ILE A 1 90 ? 6.552 4.690 -16.925 1.00 89.38 90 ILE A CA 1
ATOM 644 C C . ILE A 1 90 ? 5.708 4.746 -18.195 1.00 89.38 90 ILE A C 1
ATOM 646 O O . ILE A 1 90 ? 4.475 4.717 -18.166 1.00 89.38 90 ILE A O 1
ATOM 650 N N . ASP A 1 91 ? 6.395 4.785 -19.334 1.00 80.81 91 ASP A N 1
ATOM 651 C CA . ASP A 1 91 ? 5.770 4.657 -20.647 1.00 80.81 91 ASP A CA 1
ATOM 652 C C . ASP A 1 91 ? 5.276 3.219 -20.899 1.00 80.81 91 ASP A C 1
ATOM 654 O O . ASP A 1 91 ? 5.791 2.258 -20.334 1.00 80.81 91 ASP A O 1
ATOM 658 N N . GLY A 1 92 ? 4.308 3.058 -21.809 1.00 70.88 92 GLY A N 1
ATOM 659 C CA . GLY A 1 92 ? 3.879 1.737 -22.305 1.00 70.88 92 GLY A CA 1
ATOM 660 C C . GLY A 1 92 ? 2.650 1.125 -21.624 1.00 70.88 92 GLY A C 1
ATOM 661 O O . GLY A 1 92 ? 2.212 0.050 -22.027 1.00 70.88 92 GLY A O 1
ATOM 662 N N . GLY A 1 93 ? 2.046 1.827 -20.660 1.00 75.56 93 GLY A N 1
ATOM 663 C CA . GLY A 1 93 ? 0.819 1.397 -19.981 1.00 75.56 93 GLY A CA 1
ATOM 664 C C . GLY A 1 93 ? -0.488 1.637 -20.758 1.00 75.56 93 GLY A C 1
ATOM 665 O O . GLY A 1 93 ? -0.514 1.981 -21.939 1.00 75.56 93 GLY A O 1
ATOM 666 N N . LEU A 1 94 ? -1.617 1.510 -20.053 1.00 80.88 94 LEU A N 1
ATOM 667 C CA . LEU A 1 94 ? -2.980 1.616 -20.607 1.00 80.88 94 LEU A CA 1
ATOM 668 C C . LEU A 1 94 ? -3.405 3.032 -21.047 1.00 80.88 94 LEU A C 1
ATOM 670 O O . LEU A 1 94 ? -4.534 3.217 -21.503 1.00 80.88 94 LEU A O 1
ATOM 674 N N . GLY A 1 95 ? -2.545 4.041 -20.884 1.00 85.56 95 GLY A N 1
ATOM 675 C CA . GLY A 1 95 ? -2.894 5.446 -21.128 1.00 85.56 95 GLY A CA 1
ATOM 676 C C . GLY A 1 95 ? -3.930 6.005 -20.142 1.00 85.56 95 GLY A C 1
ATOM 677 O O . GLY A 1 95 ? -4.626 6.969 -20.459 1.00 85.56 95 GLY A O 1
ATOM 678 N N . LEU A 1 96 ? -4.062 5.380 -18.970 1.00 90.25 96 LEU A N 1
ATOM 679 C CA . LEU A 1 96 ? -4.897 5.837 -17.860 1.00 90.25 96 LEU A CA 1
ATOM 680 C C . LEU A 1 96 ? -4.077 6.708 -16.899 1.00 90.25 96 LEU A C 1
ATOM 682 O O . LEU A 1 96 ? -2.854 6.603 -16.860 1.00 90.25 96 LEU A O 1
ATOM 686 N N . THR A 1 97 ? -4.757 7.548 -16.115 1.00 96.25 97 THR A N 1
ATOM 687 C CA . THR A 1 97 ? -4.138 8.232 -14.965 1.00 96.25 97 THR A CA 1
ATOM 688 C C . THR A 1 97 ? -3.975 7.259 -13.797 1.00 96.25 97 THR A C 1
ATOM 690 O O . THR A 1 97 ? -4.640 6.220 -13.777 1.00 96.25 97 THR A O 1
ATOM 693 N N . ILE A 1 98 ? -3.178 7.621 -12.790 1.00 96.62 98 ILE A N 1
ATOM 694 C CA . ILE A 1 98 ? -3.026 6.879 -11.525 1.00 96.62 98 ILE A CA 1
ATOM 695 C C . ILE A 1 98 ? -4.391 6.484 -10.943 1.00 96.62 98 ILE A C 1
ATOM 697 O O . ILE A 1 98 ? -4.669 5.302 -10.738 1.00 96.62 98 ILE A O 1
ATOM 701 N N . GLU A 1 99 ? -5.284 7.460 -10.764 1.00 97.88 99 GLU A N 1
ATOM 702 C CA . GLU A 1 99 ? -6.609 7.254 -10.168 1.00 97.88 99 GLU A CA 1
ATOM 703 C C . GLU A 1 99 ? -7.558 6.505 -11.117 1.00 97.88 99 GLU A C 1
ATOM 705 O O . GLU A 1 99 ? -8.501 5.834 -10.690 1.00 97.88 99 GLU A O 1
ATOM 710 N N . GLY A 1 100 ? -7.337 6.632 -12.429 1.00 96.44 100 GLY A N 1
ATOM 711 C CA . GLY A 1 100 ? -8.047 5.865 -13.446 1.00 96.44 100 GLY A CA 1
ATOM 712 C C . GLY A 1 100 ? -7.708 4.377 -13.370 1.00 96.44 100 GLY A C 1
ATOM 713 O O . GLY A 1 100 ? -8.617 3.547 -13.396 1.00 96.44 100 GLY A O 1
ATOM 714 N N . THR A 1 101 ? -6.424 4.053 -13.222 1.00 93.94 101 THR A N 1
ATOM 715 C CA . THR A 1 101 ? -5.933 2.682 -13.056 1.00 93.94 101 THR A CA 1
ATOM 716 C C . THR A 1 101 ? -6.398 2.086 -11.731 1.00 93.94 101 THR A C 1
ATOM 718 O O . THR A 1 101 ? -6.985 1.008 -11.739 1.00 93.94 101 THR A O 1
ATOM 721 N N . ASN A 1 102 ? -6.268 2.801 -10.609 1.00 96.06 102 ASN A N 1
ATOM 722 C CA . ASN A 1 102 ? -6.776 2.322 -9.317 1.00 96.06 102 ASN A CA 1
ATOM 723 C C . ASN A 1 102 ? -8.292 2.085 -9.342 1.00 96.06 102 ASN A C 1
ATOM 725 O O . ASN A 1 102 ? -8.768 1.071 -8.839 1.00 96.06 102 ASN A O 1
ATOM 729 N N . ARG A 1 103 ? -9.076 2.952 -9.999 1.00 96.88 103 ARG A N 1
ATOM 730 C CA . ARG A 1 103 ? -10.520 2.713 -10.178 1.00 96.88 103 ARG A CA 1
ATOM 731 C C . ARG A 1 103 ? -10.811 1.453 -10.989 1.00 96.88 103 ARG A C 1
ATOM 733 O O . ARG A 1 103 ? -11.755 0.736 -10.665 1.00 96.88 103 ARG A O 1
ATOM 740 N N . LEU A 1 104 ? -10.040 1.201 -12.047 1.00 93.75 104 LEU A N 1
ATOM 741 C CA . LEU A 1 104 ? -10.165 -0.022 -12.839 1.00 93.75 104 LEU A CA 1
ATOM 742 C C . LEU A 1 104 ? -9.869 -1.256 -11.978 1.00 93.75 104 LEU A C 1
ATOM 744 O O . LEU A 1 104 ? -10.664 -2.193 -11.982 1.00 93.75 104 LEU A O 1
ATOM 748 N N . ILE A 1 105 ? -8.775 -1.224 -11.213 1.00 94.44 105 ILE A N 1
ATOM 749 C CA . ILE A 1 105 ? -8.388 -2.297 -10.289 1.00 94.44 105 ILE A CA 1
ATOM 750 C C . ILE A 1 105 ? -9.510 -2.552 -9.284 1.00 94.44 105 ILE A C 1
ATOM 752 O O . ILE A 1 105 ? -9.959 -3.685 -9.166 1.00 94.44 105 ILE A O 1
ATOM 756 N N . ALA A 1 106 ? -10.024 -1.504 -8.636 1.00 96.06 106 ALA A N 1
ATOM 757 C CA . ALA A 1 106 ? -11.085 -1.618 -7.640 1.00 96.06 106 ALA A CA 1
ATOM 758 C C . ALA A 1 106 ? -12.363 -2.248 -8.210 1.00 96.06 106 ALA A C 1
ATOM 760 O O . ALA A 1 106 ? -13.000 -3.055 -7.542 1.00 96.06 106 ALA A O 1
ATOM 761 N N . GLY A 1 107 ? -12.735 -1.897 -9.446 1.00 95.31 107 GLY A N 1
ATOM 762 C CA . GLY A 1 107 ? -13.875 -2.514 -10.124 1.00 95.31 107 GLY A CA 1
ATOM 763 C C . GLY A 1 107 ? -13.654 -4.003 -10.388 1.00 95.31 107 GLY A C 1
ATOM 764 O O . GLY A 1 107 ? -14.507 -4.819 -10.055 1.00 95.31 107 GLY A O 1
ATOM 765 N N . ILE A 1 108 ? -12.485 -4.362 -10.926 1.00 92.44 108 ILE A N 1
ATOM 766 C CA . ILE A 1 108 ? -12.145 -5.756 -11.240 1.00 92.44 108 ILE A CA 1
ATOM 767 C C . ILE A 1 108 ? -12.092 -6.613 -9.971 1.00 92.44 108 ILE A C 1
ATOM 769 O O . ILE A 1 108 ? -12.656 -7.704 -9.941 1.00 92.44 108 ILE A O 1
ATOM 773 N N . THR A 1 109 ? -11.428 -6.146 -8.915 1.00 94.75 109 THR A N 1
ATOM 774 C CA . THR A 1 109 ? -11.282 -6.926 -7.680 1.00 94.75 109 THR A CA 1
ATOM 775 C C . THR A 1 109 ? -12.599 -7.045 -6.916 1.00 94.75 109 THR A C 1
ATOM 777 O O . THR A 1 109 ? -12.874 -8.104 -6.351 1.00 94.75 109 THR A O 1
ATOM 780 N N . ALA A 1 110 ? -13.468 -6.030 -6.989 1.00 94.62 110 ALA A N 1
ATOM 781 C CA . ALA A 1 110 ? -14.840 -6.123 -6.497 1.00 94.62 110 ALA A CA 1
ATOM 782 C C . ALA A 1 110 ? -15.662 -7.178 -7.259 1.00 94.62 110 ALA A C 1
ATOM 784 O O . ALA A 1 110 ? -16.330 -7.991 -6.619 1.00 94.62 110 ALA A O 1
ATOM 785 N N . ASP A 1 111 ? -15.576 -7.215 -8.594 1.00 93.50 111 ASP A N 1
ATOM 786 C CA . ASP A 1 111 ? -16.266 -8.218 -9.421 1.00 93.50 111 ASP A CA 1
ATOM 787 C C . ASP A 1 111 ? -15.768 -9.648 -9.132 1.00 93.50 111 ASP A C 1
ATOM 789 O O . ASP A 1 111 ? -16.552 -10.599 -9.150 1.00 93.50 111 ASP A O 1
ATOM 793 N N . LEU A 1 112 ? -14.476 -9.802 -8.823 1.00 92.50 112 LEU A N 1
ATOM 794 C CA . LEU A 1 112 ? -13.860 -11.075 -8.429 1.00 92.50 112 LEU A CA 1
ATOM 795 C C . LEU A 1 112 ? -14.108 -11.452 -6.957 1.00 92.50 112 LEU A C 1
ATOM 797 O O . LEU A 1 112 ? -13.864 -12.596 -6.567 1.00 92.50 112 LEU A O 1
ATOM 801 N N . GLY A 1 113 ? -14.575 -10.514 -6.129 1.00 94.38 113 GLY A N 1
ATOM 802 C CA . GLY A 1 113 ? -14.784 -10.725 -4.697 1.00 94.38 113 GLY A CA 1
ATOM 803 C C . GLY A 1 113 ? -13.492 -10.941 -3.901 1.00 94.38 113 GLY A C 1
ATOM 804 O O . GLY A 1 113 ? -13.504 -11.696 -2.929 1.00 94.38 113 GLY A O 1
ATOM 805 N N . ILE A 1 114 ? -12.386 -10.308 -4.306 1.00 95.81 114 ILE A N 1
ATOM 806 C CA . ILE A 1 114 ? -11.078 -10.394 -3.632 1.00 95.81 114 ILE A CA 1
ATOM 807 C C . ILE A 1 114 ? -10.540 -8.992 -3.293 1.00 95.81 114 ILE A C 1
ATOM 809 O O . ILE A 1 114 ? -10.856 -8.034 -3.994 1.00 95.81 114 ILE A O 1
ATOM 813 N N . PRO A 1 115 ? -9.732 -8.821 -2.232 1.00 96.44 115 PRO A N 1
ATOM 814 C CA . PRO A 1 115 ? -9.042 -7.561 -1.959 1.00 96.44 115 PRO A CA 1
ATOM 815 C C . PRO A 1 115 ? -7.906 -7.296 -2.959 1.00 96.44 115 PRO A C 1
ATOM 817 O O . PRO A 1 115 ? -7.423 -8.208 -3.629 1.00 96.44 115 PRO A O 1
ATOM 820 N N . ASN A 1 116 ? -7.441 -6.046 -3.008 1.00 96.50 116 ASN A N 1
ATOM 821 C CA . ASN A 1 116 ? -6.205 -5.657 -3.686 1.00 96.50 116 ASN A CA 1
ATOM 822 C C . ASN A 1 116 ? -5.128 -5.285 -2.659 1.00 96.50 116 ASN A C 1
ATOM 824 O O . ASN A 1 116 ? -5.418 -4.600 -1.677 1.00 96.50 116 ASN A O 1
ATOM 828 N N . TRP A 1 117 ? -3.894 -5.685 -2.934 1.00 97.38 117 TRP A N 1
ATOM 829 C CA . TRP A 1 117 ? -2.682 -5.153 -2.326 1.00 97.38 117 TRP A CA 1
ATOM 830 C C . TRP A 1 117 ? -1.738 -4.792 -3.476 1.00 97.38 117 TRP A C 1
ATOM 832 O O . TRP A 1 117 ? -1.430 -5.648 -4.297 1.00 97.38 117 TRP A O 1
ATOM 842 N N . GLY A 1 118 ? -1.353 -3.522 -3.604 1.00 96.06 118 GLY A N 1
ATOM 843 C CA . GLY A 1 118 ? -0.560 -3.062 -4.746 1.00 96.06 118 GLY A CA 1
ATOM 844 C C . GLY A 1 118 ? 0.829 -3.696 -4.741 1.00 96.06 118 GLY A C 1
ATOM 845 O O . GLY A 1 118 ? 1.641 -3.340 -3.890 1.00 96.06 118 GLY A O 1
ATOM 846 N N . GLY A 1 119 ? 1.093 -4.615 -5.673 1.00 96.06 119 GLY A N 1
ATOM 847 C CA . GLY A 1 119 ? 2.349 -5.371 -5.717 1.00 96.06 119 GLY A CA 1
ATOM 848 C C . GLY A 1 119 ? 3.557 -4.464 -5.915 1.00 96.06 119 GLY A C 1
ATOM 849 O O . GLY A 1 119 ? 4.540 -4.570 -5.186 1.00 96.06 119 GLY A O 1
ATOM 850 N N . GLU A 1 120 ? 3.428 -3.501 -6.830 1.00 96.56 120 GLU A N 1
ATOM 851 C CA . GLU A 1 120 ? 4.474 -2.536 -7.145 1.00 96.56 120 GLU A CA 1
ATOM 852 C C . GLU A 1 120 ? 3.900 -1.196 -7.619 1.00 96.56 120 GLU A C 1
ATOM 854 O O . GLU A 1 120 ? 2.901 -1.114 -8.342 1.00 96.56 120 GLU A O 1
ATOM 859 N N . TYR A 1 121 ? 4.575 -0.124 -7.223 1.00 96.62 121 TYR A N 1
ATOM 860 C CA . TYR A 1 121 ? 4.440 1.224 -7.771 1.00 96.62 121 TYR A CA 1
ATOM 861 C C . TYR A 1 121 ? 5.692 2.027 -7.403 1.00 96.62 121 TYR A C 1
ATOM 863 O O . TYR A 1 121 ? 6.372 1.710 -6.429 1.00 96.62 121 TYR A O 1
ATOM 871 N N . GLY A 1 122 ? 6.027 3.079 -8.143 1.00 96.62 122 GLY A N 1
ATOM 872 C CA . GLY A 1 122 ? 7.213 3.877 -7.826 1.00 96.62 122 GLY A CA 1
ATOM 873 C C . GLY A 1 122 ? 7.498 4.959 -8.850 1.00 96.62 122 GLY A C 1
ATOM 874 O O . GLY A 1 122 ? 6.868 4.987 -9.901 1.00 96.62 122 GLY A O 1
ATOM 875 N N . TRP A 1 123 ? 8.452 5.837 -8.540 1.00 96.62 123 TRP A N 1
ATOM 876 C CA . TRP A 1 123 ? 8.992 6.864 -9.438 1.00 96.62 123 TRP A CA 1
ATOM 877 C C . TRP A 1 123 ? 10.518 6.857 -9.383 1.00 96.62 123 TRP A C 1
ATOM 879 O O . TRP A 1 123 ? 11.117 6.512 -8.365 1.00 96.62 123 TRP A O 1
ATOM 889 N N . TRP A 1 124 ? 11.147 7.267 -10.483 1.00 93.75 124 TRP A N 1
ATOM 890 C CA . TRP A 1 124 ? 12.573 7.017 -10.740 1.00 93.75 124 TRP A CA 1
ATOM 891 C C . TRP A 1 124 ? 13.475 8.240 -10.528 1.00 93.75 124 TRP A C 1
ATOM 893 O O . TRP A 1 124 ? 14.686 8.167 -10.730 1.00 93.75 124 TRP A O 1
ATOM 903 N N . ASP A 1 125 ? 12.894 9.370 -10.119 1.00 94.44 125 ASP A N 1
ATOM 904 C CA . ASP A 1 125 ? 13.600 10.598 -9.767 1.00 94.44 125 ASP A CA 1
ATOM 905 C C . ASP A 1 125 ? 12.811 11.432 -8.746 1.00 94.44 125 ASP A C 1
ATOM 907 O O . ASP A 1 125 ? 11.625 11.206 -8.502 1.00 94.44 125 ASP A O 1
ATOM 911 N N . THR A 1 126 ? 13.478 12.425 -8.155 1.00 97.00 126 THR A N 1
ATOM 912 C CA . THR A 1 126 ? 12.900 13.342 -7.161 1.00 97.00 126 THR A CA 1
ATOM 913 C C . THR A 1 126 ? 12.510 14.698 -7.754 1.00 97.00 126 THR A C 1
ATOM 915 O O . THR A 1 126 ? 12.471 15.715 -7.057 1.00 97.00 126 THR A O 1
ATOM 918 N N . SER A 1 127 ? 12.226 14.764 -9.058 1.00 97.81 127 SER A N 1
ATOM 919 C CA . SER A 1 127 ? 11.732 15.996 -9.665 1.00 97.81 127 SER A CA 1
ATOM 920 C C . SER A 1 127 ? 10.364 16.384 -9.093 1.00 97.81 127 SER A C 1
ATOM 922 O O . SER A 1 127 ? 9.584 15.554 -8.627 1.00 97.81 127 SER A O 1
ATOM 924 N N . ALA A 1 128 ? 10.034 17.677 -9.154 1.00 98.12 128 ALA A N 1
ATOM 925 C CA . ALA A 1 128 ? 8.761 18.175 -8.634 1.00 98.12 128 ALA A CA 1
ATOM 926 C C . ALA A 1 128 ? 7.533 17.519 -9.299 1.00 98.12 128 ALA A C 1
ATOM 928 O O . ALA A 1 128 ? 6.493 17.416 -8.654 1.00 98.12 128 ALA A O 1
ATOM 929 N N . ALA A 1 129 ? 7.652 17.081 -10.559 1.00 97.69 129 ALA A N 1
ATOM 930 C CA . ALA A 1 129 ? 6.590 16.374 -11.270 1.00 97.69 129 ALA A CA 1
ATOM 931 C C . ALA A 1 129 ? 6.389 14.960 -10.699 1.00 97.69 129 ALA A C 1
ATOM 933 O O . ALA A 1 129 ? 5.299 14.663 -10.213 1.00 97.69 129 ALA A O 1
ATOM 934 N N . SER A 1 130 ? 7.457 14.159 -10.629 1.00 97.75 130 SER A N 1
ATOM 935 C CA . SER A 1 130 ? 7.440 12.804 -10.057 1.00 97.75 130 SER A CA 1
ATOM 936 C C . SER A 1 130 ? 6.939 12.797 -8.611 1.00 97.75 130 SER A C 1
ATOM 938 O O . SER A 1 130 ? 6.084 12.002 -8.229 1.00 97.75 130 SER A O 1
ATOM 940 N N . LEU A 1 131 ? 7.387 13.756 -7.794 1.00 98.31 131 LEU A N 1
ATOM 941 C CA . LEU A 1 131 ? 6.920 13.883 -6.411 1.00 98.31 131 LEU A CA 1
ATOM 942 C C . LEU A 1 131 ? 5.449 14.329 -6.314 1.00 98.31 131 LEU A C 1
ATOM 944 O O . LEU A 1 131 ? 4.786 14.045 -5.316 1.00 98.31 131 LEU A O 1
ATOM 948 N N . ALA A 1 132 ? 4.921 15.077 -7.286 1.00 98.00 132 ALA A N 1
ATOM 949 C CA . ALA A 1 132 ? 3.502 15.438 -7.304 1.00 98.00 132 ALA A CA 1
ATOM 950 C C . ALA A 1 132 ? 2.622 14.224 -7.641 1.00 98.00 132 ALA A C 1
ATOM 952 O O . ALA A 1 132 ? 1.562 14.048 -7.042 1.00 98.00 132 ALA A O 1
ATOM 953 N N . GLU A 1 133 ? 3.081 13.371 -8.551 1.00 98.25 133 GLU A N 1
ATOM 954 C CA . GLU A 1 133 ? 2.429 12.109 -8.905 1.00 98.25 133 GLU A CA 1
ATOM 955 C C . GLU A 1 133 ? 2.471 11.103 -7.747 1.00 98.25 133 GLU A C 1
ATOM 957 O O . GLU A 1 133 ? 1.426 10.578 -7.365 1.00 98.25 133 GLU A O 1
ATOM 962 N N . ALA A 1 134 ? 3.622 10.939 -7.086 1.00 98.19 134 ALA A N 1
ATOM 963 C CA . ALA A 1 134 ? 3.748 10.085 -5.904 1.00 98.19 134 ALA A CA 1
ATOM 964 C C . ALA A 1 134 ? 2.793 10.493 -4.766 1.00 98.19 134 ALA A C 1
ATOM 966 O O . ALA A 1 134 ? 2.185 9.641 -4.118 1.00 98.19 134 ALA A O 1
ATOM 967 N N . ARG A 1 135 ? 2.591 11.802 -4.550 1.00 98.31 135 ARG A N 1
ATOM 968 C CA . ARG A 1 135 ? 1.601 12.301 -3.576 1.00 98.31 135 ARG A CA 1
ATOM 969 C C . ARG A 1 135 ? 0.167 11.985 -3.991 1.00 98.31 135 ARG A C 1
ATOM 971 O O . ARG A 1 135 ? -0.630 11.605 -3.138 1.00 98.31 135 ARG A O 1
ATOM 978 N N . ARG A 1 136 ? -0.173 12.127 -5.278 1.00 98.06 136 ARG A N 1
ATOM 979 C CA . ARG A 1 136 ? -1.498 11.740 -5.797 1.00 98.06 136 ARG A CA 1
ATOM 980 C C . ARG A 1 136 ? -1.763 10.255 -5.572 1.00 98.06 136 ARG A C 1
ATOM 982 O O . ARG A 1 136 ? -2.852 9.905 -5.132 1.00 98.06 136 ARG A O 1
ATOM 989 N N . TYR A 1 137 ? -0.761 9.410 -5.811 1.00 98.25 137 TYR A N 1
ATOM 990 C CA . TYR A 1 137 ? -0.862 7.976 -5.563 1.00 98.25 137 TYR A CA 1
ATOM 991 C C . TYR A 1 137 ? -1.139 7.668 -4.093 1.00 98.25 137 TYR A C 1
ATOM 993 O O . TYR A 1 137 ? -2.091 6.954 -3.808 1.00 98.25 137 TYR A O 1
ATOM 1001 N N . ALA A 1 138 ? -0.373 8.249 -3.163 1.00 98.06 138 ALA A N 1
ATOM 1002 C CA . ALA A 1 138 ? -0.580 8.047 -1.727 1.00 98.06 138 ALA A CA 1
ATOM 1003 C C . ALA A 1 138 ? -2.003 8.433 -1.273 1.00 98.06 138 ALA A C 1
ATOM 1005 O O . ALA A 1 138 ? -2.634 7.704 -0.512 1.00 98.06 138 ALA A O 1
ATOM 1006 N N . VAL A 1 139 ? -2.538 9.547 -1.789 1.00 97.62 139 VAL A N 1
ATOM 1007 C CA . VAL A 1 139 ? -3.914 9.988 -1.500 1.00 97.62 139 VAL A CA 1
ATOM 1008 C C . VAL A 1 139 ? -4.956 9.008 -2.045 1.00 97.62 139 VAL A C 1
ATOM 1010 O O . VAL A 1 139 ? -5.969 8.752 -1.393 1.00 97.62 139 VAL A O 1
ATOM 1013 N N . ASP A 1 140 ? -4.750 8.477 -3.250 1.00 97.94 140 ASP A N 1
ATOM 1014 C CA . ASP A 1 140 ? -5.705 7.553 -3.862 1.00 97.94 140 ASP A CA 1
ATOM 1015 C C . ASP A 1 140 ? -5.599 6.134 -3.267 1.00 97.94 140 ASP A C 1
ATOM 1017 O O . ASP A 1 140 ? -6.614 5.460 -3.126 1.00 97.94 140 ASP A O 1
ATOM 1021 N N . GLU A 1 141 ? -4.416 5.708 -2.817 1.00 97.38 141 GLU A N 1
ATOM 1022 C CA . GLU A 1 141 ? -4.218 4.485 -2.024 1.00 97.38 141 GLU A CA 1
ATOM 1023 C C . GLU A 1 141 ? -4.998 4.548 -0.699 1.00 97.38 141 GLU A C 1
ATOM 1025 O O . GLU A 1 141 ? -5.764 3.630 -0.386 1.00 97.38 141 GLU A O 1
ATOM 1030 N N . ASP A 1 142 ? -4.900 5.671 0.026 1.00 98.31 142 ASP A N 1
ATOM 1031 C CA . ASP A 1 142 ? -5.675 5.917 1.249 1.00 98.31 142 ASP A CA 1
ATOM 1032 C C . ASP A 1 142 ? -7.186 5.879 0.976 1.00 98.31 142 ASP A C 1
ATOM 1034 O O . ASP A 1 142 ? -7.949 5.279 1.735 1.00 98.31 142 ASP A O 1
ATOM 1038 N N . ARG A 1 143 ? -7.632 6.465 -0.143 1.00 97.56 143 ARG A N 1
ATOM 1039 C CA . ARG A 1 143 ? -9.048 6.480 -0.539 1.00 97.56 143 ARG A CA 1
ATOM 1040 C C . ARG A 1 143 ? -9.636 5.076 -0.689 1.00 97.56 143 ARG A C 1
ATOM 1042 O O . ARG A 1 143 ? -10.813 4.890 -0.379 1.00 97.56 143 ARG A O 1
ATOM 1049 N N . TYR A 1 144 ? -8.861 4.119 -1.192 1.00 97.62 144 TYR A N 1
ATOM 1050 C CA . TYR A 1 144 ? -9.293 2.724 -1.309 1.00 97.62 144 TYR A CA 1
ATOM 1051 C C . TYR A 1 144 ? -8.967 1.880 -0.070 1.00 97.62 144 TYR A C 1
ATOM 1053 O O . TYR A 1 144 ? -9.340 0.707 -0.029 1.00 97.62 144 TYR A O 1
ATOM 1061 N N . ALA A 1 145 ? -8.307 2.464 0.937 1.00 97.12 145 ALA A N 1
ATOM 1062 C CA . ALA A 1 145 ? -7.777 1.765 2.103 1.00 97.12 145 ALA A CA 1
ATOM 1063 C C . ALA A 1 145 ? -6.906 0.557 1.712 1.00 97.12 145 ALA A C 1
ATOM 1065 O O . ALA A 1 145 ? -6.982 -0.514 2.319 1.00 97.12 145 ALA A O 1
ATOM 1066 N N . TRP A 1 146 ? -6.106 0.724 0.658 1.00 97.25 146 TRP A N 1
ATOM 1067 C CA . TRP A 1 146 ? -5.181 -0.298 0.189 1.00 97.25 146 TRP A CA 1
ATOM 1068 C C . TRP A 1 146 ? -3.823 -0.155 0.866 1.00 97.25 146 TRP A C 1
ATOM 1070 O O . TRP A 1 146 ? -3.430 0.922 1.302 1.00 97.25 146 TRP A O 1
ATOM 1080 N N . GLY A 1 147 ? -3.112 -1.274 0.952 1.00 96.69 147 GLY A N 1
ATOM 1081 C CA . GLY A 1 147 ? -1.665 -1.257 1.118 1.00 96.69 147 GLY A CA 1
ATOM 1082 C C . GLY A 1 147 ? -0.987 -1.590 -0.205 1.00 96.69 147 GLY A C 1
ATOM 1083 O O . GLY A 1 147 ? -1.639 -2.036 -1.154 1.00 96.69 147 GLY A O 1
ATOM 1084 N N . GLY A 1 148 ? 0.332 -1.471 -0.220 1.00 96.81 148 GLY A N 1
ATOM 1085 C CA . GLY A 1 148 ? 1.153 -1.916 -1.332 1.00 96.81 148 GLY A CA 1
ATOM 1086 C C . GLY A 1 148 ? 2.636 -1.908 -0.995 1.00 96.81 148 GLY A C 1
ATOM 1087 O O . GLY A 1 148 ? 3.021 -1.692 0.160 1.00 96.81 148 GLY A O 1
ATOM 1088 N N . ALA A 1 149 ? 3.466 -2.142 -2.007 1.00 98.06 149 ALA A N 1
ATOM 1089 C CA . ALA A 1 149 ? 4.913 -2.048 -1.907 1.00 98.06 149 ALA A CA 1
ATOM 1090 C C . ALA A 1 149 ? 5.494 -1.073 -2.938 1.00 98.06 149 ALA A C 1
ATOM 1092 O O . ALA A 1 149 ? 5.268 -1.170 -4.142 1.00 98.06 149 ALA A O 1
ATOM 1093 N N . TRP A 1 150 ? 6.294 -0.131 -2.437 1.00 98.25 150 TRP A N 1
ATOM 1094 C CA . TRP A 1 150 ? 7.094 0.756 -3.271 1.00 98.25 150 TRP A CA 1
ATOM 1095 C C . TRP A 1 150 ? 8.217 -0.027 -3.954 1.00 98.25 150 TRP A C 1
ATOM 1097 O O . TRP A 1 150 ? 9.032 -0.666 -3.280 1.00 98.25 150 TRP A O 1
ATOM 1107 N N . TRP A 1 151 ? 8.318 0.108 -5.272 1.00 97.38 151 TRP A N 1
ATOM 1108 C CA . TRP A 1 151 ? 9.445 -0.363 -6.057 1.00 97.38 151 TRP A CA 1
ATOM 1109 C C . TRP A 1 151 ? 10.487 0.758 -6.208 1.00 97.38 151 TRP A C 1
ATOM 1111 O O . TRP A 1 151 ? 10.286 1.733 -6.924 1.00 97.38 151 TRP A O 1
ATOM 1121 N N . GLN A 1 152 ? 11.642 0.683 -5.558 1.00 96.00 152 GLN A N 1
ATOM 1122 C CA . GLN A 1 152 ? 12.078 -0.376 -4.649 1.00 96.00 152 GLN A CA 1
ATOM 1123 C C . GLN A 1 152 ? 12.887 0.180 -3.483 1.00 96.00 152 GLN A C 1
ATOM 1125 O O . GLN A 1 152 ? 13.262 1.355 -3.448 1.00 96.00 152 GLN A O 1
ATOM 1130 N N . TRP A 1 153 ? 13.170 -0.679 -2.501 1.00 97.50 153 TRP A N 1
ATOM 1131 C CA . TRP A 1 153 ? 13.980 -0.305 -1.344 1.00 97.50 153 TRP A CA 1
ATOM 1132 C C . TRP A 1 153 ? 15.374 0.188 -1.758 1.00 97.50 153 TRP A C 1
ATOM 1134 O O . TRP A 1 153 ? 15.861 1.200 -1.254 1.00 97.50 153 TRP A O 1
ATOM 1144 N N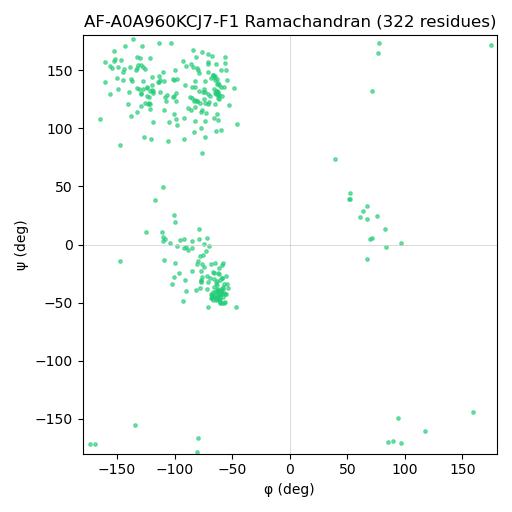 . ARG A 1 154 ? 16.032 -0.527 -2.676 1.00 95.25 154 ARG A N 1
ATOM 1145 C CA . ARG A 1 154 ? 17.408 -0.272 -3.122 1.00 95.25 154 ARG A CA 1
ATOM 1146 C C . ARG A 1 154 ? 17.633 -0.940 -4.477 1.00 95.25 154 ARG A C 1
ATOM 1148 O O . ARG A 1 154 ? 17.269 -2.098 -4.626 1.00 95.25 154 ARG A O 1
ATOM 1155 N N . GLN A 1 155 ? 18.334 -0.273 -5.394 1.00 95.00 155 GLN A N 1
ATOM 1156 C CA . GLN A 1 155 ? 18.769 -0.865 -6.667 1.00 95.00 155 GLN A CA 1
ATOM 1157 C C . GLN A 1 155 ? 20.289 -0.807 -6.805 1.00 95.00 155 GLN A C 1
ATOM 1159 O O . GLN A 1 155 ? 20.883 0.274 -6.776 1.00 95.00 155 GLN A O 1
ATOM 1164 N N . SER A 1 156 ? 20.924 -1.967 -6.961 1.00 94.31 156 SER A N 1
ATOM 1165 C CA . SER A 1 156 ? 22.377 -2.077 -7.120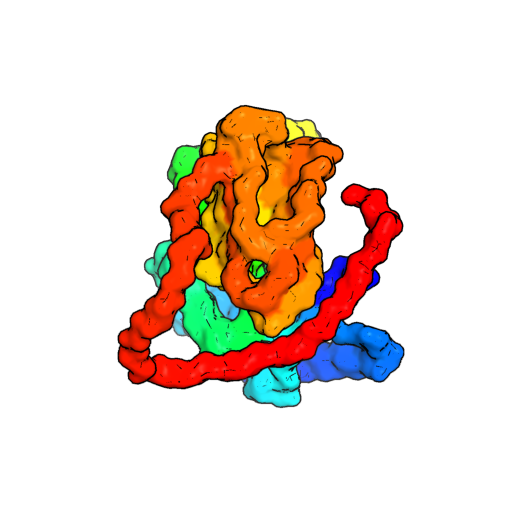 1.00 94.31 156 SER A CA 1
ATOM 1166 C C . SER A 1 156 ? 22.871 -1.569 -8.480 1.00 94.31 156 SER A C 1
ATOM 1168 O O . SER A 1 156 ? 22.173 -1.628 -9.482 1.00 94.31 156 SER A O 1
ATOM 1170 N N . CYS A 1 157 ? 24.134 -1.154 -8.555 1.00 92.94 157 CYS A N 1
ATOM 1171 C CA . CYS A 1 157 ? 24.748 -0.642 -9.786 1.00 92.94 157 CYS A CA 1
ATOM 1172 C C . CYS A 1 157 ? 24.880 -1.686 -10.904 1.00 92.94 157 CYS A C 1
ATOM 1174 O O . CYS A 1 157 ? 24.973 -1.334 -12.075 1.00 92.94 157 CYS A O 1
ATOM 1176 N N . GLY A 1 158 ? 24.928 -2.970 -10.540 1.00 92.56 158 GLY A N 1
ATOM 1177 C CA . GLY A 1 158 ? 24.947 -4.092 -11.482 1.00 92.56 158 GLY A CA 1
ATOM 1178 C C . GLY A 1 158 ? 23.559 -4.637 -11.822 1.00 92.56 158 GLY A C 1
ATOM 1179 O O . GLY A 1 158 ? 23.474 -5.664 -12.490 1.00 92.56 158 GLY A O 1
ATOM 1180 N N . ASP A 1 159 ? 22.499 -4.001 -11.322 1.00 94.25 159 ASP A N 1
ATOM 1181 C CA . ASP A 1 159 ? 21.122 -4.395 -11.593 1.00 94.25 159 ASP A CA 1
ATOM 1182 C C . ASP A 1 159 ? 20.805 -4.254 -13.097 1.00 94.25 159 ASP A C 1
ATOM 1184 O O . ASP A 1 159 ? 21.226 -3.264 -13.709 1.00 94.25 159 ASP A O 1
ATOM 1188 N N . PRO A 1 160 ? 20.091 -5.218 -13.717 1.00 91.25 160 PRO A N 1
ATOM 1189 C CA . PRO A 1 160 ? 19.732 -5.173 -15.137 1.00 91.25 160 PRO A CA 1
ATOM 1190 C C . PRO A 1 160 ? 18.976 -3.905 -15.557 1.00 91.25 160 PRO A C 1
ATOM 1192 O O . PRO A 1 160 ? 19.107 -3.502 -16.709 1.00 91.25 160 PRO A O 1
ATOM 1195 N N . HIS A 1 161 ? 18.240 -3.256 -14.651 1.00 89.62 161 HIS A N 1
ATOM 1196 C CA . HIS A 1 161 ? 17.549 -1.991 -14.919 1.00 89.62 161 HIS A CA 1
ATOM 1197 C C . HIS A 1 161 ? 18.505 -0.794 -14.986 1.00 89.62 161 HIS A C 1
ATOM 1199 O O . HIS A 1 161 ? 18.149 0.258 -15.511 1.00 89.62 161 HIS A O 1
ATOM 1205 N N . HIS A 1 162 ? 19.712 -0.930 -14.434 1.00 87.00 162 HIS A N 1
ATOM 1206 C CA . HIS A 1 162 ? 20.707 0.136 -14.390 1.00 87.00 162 HIS A CA 1
ATOM 1207 C C . HIS A 1 162 ? 21.808 -0.053 -15.438 1.00 87.00 162 HIS A C 1
ATOM 1209 O O . HIS A 1 162 ? 22.316 0.922 -15.985 1.00 87.00 162 HIS A O 1
ATOM 1215 N N . VAL A 1 163 ? 22.194 -1.295 -15.743 1.00 89.75 163 VAL A N 1
ATOM 1216 C CA . VAL A 1 163 ? 23.255 -1.570 -16.720 1.00 89.75 163 VAL A CA 1
ATOM 1217 C C . VAL A 1 163 ? 22.761 -1.492 -18.164 1.00 89.75 163 VAL A C 1
ATOM 1219 O O . VAL A 1 163 ? 21.618 -1.797 -18.484 1.00 89.75 163 VAL A O 1
ATOM 1222 N N . GLN A 1 164 ? 23.663 -1.146 -19.080 1.00 88.06 164 GLN A N 1
ATOM 1223 C CA . GLN A 1 164 ? 23.375 -1.064 -20.512 1.00 88.06 164 GLN A CA 1
ATOM 1224 C C . GLN A 1 164 ? 24.401 -1.841 -21.336 1.00 88.06 164 GLN A C 1
ATOM 1226 O O . GLN A 1 164 ? 25.554 -2.022 -20.935 1.00 88.06 164 GLN A O 1
ATOM 1231 N N . TRP A 1 165 ? 23.998 -2.282 -22.528 1.00 89.38 165 TRP A N 1
ATOM 1232 C CA . TRP A 1 165 ? 24.921 -2.880 -23.487 1.00 89.38 165 TRP A CA 1
ATOM 1233 C C . TRP A 1 165 ? 25.592 -1.792 -24.325 1.00 89.38 165 TRP A C 1
ATOM 1235 O O . TRP A 1 165 ? 24.937 -1.098 -25.100 1.00 89.38 165 TRP A O 1
ATOM 1245 N N . SER A 1 166 ? 26.911 -1.656 -24.205 1.00 88.69 166 SER A N 1
ATOM 1246 C CA . SER A 1 166 ? 27.695 -0.686 -24.972 1.00 88.69 166 SER A CA 1
ATOM 1247 C C . SER A 1 166 ? 29.017 -1.296 -25.422 1.00 88.69 166 SER A C 1
ATOM 1249 O O . SER A 1 166 ? 29.728 -1.932 -24.644 1.00 88.69 166 SER A O 1
ATOM 1251 N N . GLY A 1 167 ? 29.341 -1.152 -26.711 1.00 86.19 167 GLY A N 1
ATOM 1252 C CA . GLY A 1 167 ? 30.613 -1.628 -27.268 1.00 86.19 167 GLY A CA 1
ATOM 1253 C C . GLY A 1 167 ? 30.858 -3.140 -27.152 1.00 86.19 167 GLY A C 1
ATOM 1254 O O . GLY A 1 167 ? 32.010 -3.562 -27.166 1.00 86.19 167 GLY A O 1
ATOM 1255 N N . GLY A 1 168 ? 29.807 -3.959 -27.030 1.00 90.69 168 GLY A N 1
ATOM 1256 C CA . GLY A 1 168 ? 29.941 -5.408 -26.828 1.00 90.69 168 GLY A CA 1
ATOM 1257 C C . GLY A 1 168 ? 30.185 -5.825 -25.373 1.00 90.69 168 GLY A C 1
ATOM 1258 O O . GLY A 1 168 ? 30.562 -6.969 -25.127 1.00 90.69 168 GLY A O 1
ATOM 1259 N N . THR A 1 169 ? 29.988 -4.912 -24.422 1.00 90.12 169 THR A N 1
ATOM 1260 C CA . THR A 1 169 ? 30.143 -5.154 -22.984 1.00 90.12 169 THR A CA 1
ATOM 1261 C C . THR A 1 169 ? 28.960 -4.593 -22.202 1.00 90.12 169 THR A C 1
ATOM 1263 O O . THR A 1 169 ? 28.361 -3.597 -22.610 1.00 90.12 169 THR A O 1
ATOM 1266 N N . VAL A 1 170 ? 28.640 -5.213 -21.064 1.00 87.62 170 VAL A N 1
ATOM 1267 C CA . VAL A 1 170 ? 27.731 -4.627 -20.071 1.00 87.62 170 VAL A CA 1
ATOM 1268 C C . VAL A 1 170 ? 28.482 -3.517 -19.346 1.00 87.62 170 VAL A C 1
ATOM 1270 O O . VAL A 1 170 ? 29.559 -3.761 -18.801 1.00 87.62 170 VAL A O 1
ATOM 1273 N N . VAL A 1 171 ? 27.924 -2.310 -19.339 1.00 87.31 171 VAL A N 1
ATOM 1274 C CA . VAL A 1 171 ? 28.475 -1.168 -18.607 1.00 87.31 171 VAL A CA 1
ATOM 1275 C C . VAL A 1 171 ? 27.447 -0.657 -17.605 1.00 87.31 171 VAL A C 1
ATOM 1277 O O . VAL A 1 171 ? 26.281 -0.468 -17.948 1.00 87.31 171 VAL A O 1
ATOM 1280 N N . ALA A 1 172 ? 27.889 -0.443 -16.367 1.00 83.19 172 ALA A N 1
ATOM 1281 C CA . ALA A 1 172 ? 27.111 0.263 -15.360 1.00 83.19 172 ALA A CA 1
ATOM 1282 C C . ALA A 1 172 ? 27.338 1.777 -15.520 1.00 83.19 172 ALA A C 1
ATOM 1284 O O . ALA A 1 172 ? 28.488 2.196 -15.711 1.00 83.19 172 ALA A O 1
ATOM 1285 N N . PRO A 1 173 ? 26.281 2.594 -15.458 1.00 79.50 173 PRO A N 1
ATOM 1286 C CA . PRO A 1 173 ? 26.394 4.034 -15.290 1.00 79.50 173 PRO A CA 1
ATOM 1287 C C . PRO A 1 173 ? 27.197 4.418 -14.030 1.00 79.50 173 PRO A C 1
ATOM 1289 O O . PRO A 1 173 ? 27.431 3.601 -13.137 1.00 79.50 173 PRO A O 1
ATOM 1292 N N . ALA A 1 174 ? 27.689 5.659 -13.991 1.00 85.00 174 ALA A N 1
ATOM 1293 C CA . ALA A 1 174 ? 28.513 6.192 -12.892 1.00 85.00 174 ALA A CA 1
ATOM 1294 C C . ALA A 1 174 ? 27.776 7.250 -12.049 1.00 85.00 174 ALA A C 1
ATOM 1296 O O . ALA A 1 174 ? 28.381 7.925 -11.216 1.00 85.00 174 ALA A O 1
ATOM 1297 N N . ASP A 1 175 ? 26.491 7.446 -12.313 1.00 90.12 175 ASP A N 1
ATOM 1298 C CA . ASP A 1 175 ? 25.590 8.306 -11.561 1.00 90.12 175 ASP A CA 1
ATOM 1299 C C . ASP A 1 175 ? 25.073 7.613 -10.293 1.00 90.12 175 ASP A C 1
ATOM 1301 O O . ASP A 1 175 ? 25.500 6.520 -9.913 1.00 90.12 175 ASP A O 1
ATOM 1305 N N . VAL A 1 176 ? 24.216 8.322 -9.568 1.00 93.75 176 VAL A N 1
ATOM 1306 C CA . VAL A 1 176 ? 23.585 7.816 -8.354 1.00 93.75 176 VAL A CA 1
ATOM 1307 C C . VAL A 1 176 ? 22.343 7.028 -8.749 1.00 93.75 176 VAL A C 1
ATOM 1309 O O . VAL A 1 176 ? 21.458 7.555 -9.416 1.00 93.75 176 VAL A O 1
ATOM 1312 N N . SER A 1 177 ? 22.256 5.785 -8.288 1.00 93.12 177 SER A N 1
ATOM 1313 C CA . SER A 1 177 ? 21.027 4.998 -8.320 1.00 93.12 177 SER A CA 1
ATOM 1314 C C . SER A 1 177 ? 20.075 5.545 -7.254 1.00 93.12 177 SER A C 1
ATOM 1316 O O . SER A 1 177 ? 20.322 5.368 -6.057 1.00 93.12 177 SER A O 1
ATOM 1318 N N . THR A 1 178 ? 19.026 6.254 -7.682 1.00 94.44 178 THR A N 1
ATOM 1319 C CA . THR A 1 178 ? 18.034 6.893 -6.801 1.00 94.44 178 THR A CA 1
ATOM 1320 C C . THR A 1 178 ? 16.785 6.026 -6.694 1.00 94.44 178 THR A C 1
ATOM 1322 O O . THR A 1 178 ? 16.003 5.938 -7.631 1.00 94.44 178 THR A O 1
ATOM 1325 N N . HIS A 1 179 ? 16.608 5.405 -5.530 1.00 95.69 179 HIS A N 1
ATOM 1326 C CA . HIS A 1 179 ? 15.411 4.658 -5.116 1.00 95.69 179 HIS A CA 1
ATOM 1327 C C . HIS A 1 179 ? 15.058 5.078 -3.688 1.00 95.69 179 HIS A C 1
ATOM 1329 O O . HIS A 1 179 ? 15.461 6.167 -3.283 1.00 95.69 179 HIS A O 1
ATOM 1335 N N . LEU A 1 180 ? 14.370 4.266 -2.878 1.00 96.88 180 LEU A N 1
ATOM 1336 C CA . LEU A 1 180 ? 14.141 4.654 -1.479 1.00 96.88 180 LEU A CA 1
ATOM 1337 C C . LEU A 1 180 ? 15.462 4.840 -0.703 1.00 96.88 180 LEU A C 1
ATOM 1339 O O . LEU A 1 180 ? 15.569 5.706 0.164 1.00 96.88 180 LEU A O 1
ATOM 1343 N N . ASN A 1 181 ? 16.501 4.092 -1.089 1.00 97.62 181 ASN A N 1
ATOM 1344 C CA . ASN A 1 181 ? 17.888 4.290 -0.673 1.00 97.62 181 ASN A CA 1
ATOM 1345 C C . ASN A 1 181 ? 18.783 4.571 -1.887 1.00 97.62 181 ASN A C 1
ATOM 1347 O O . ASN A 1 181 ? 18.689 3.886 -2.909 1.00 97.62 181 ASN A O 1
ATOM 1351 N N . LYS A 1 182 ? 19.688 5.545 -1.750 1.00 97.12 182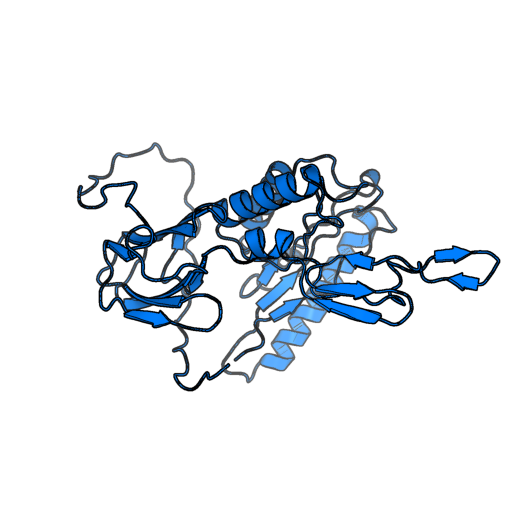 LYS A N 1
ATOM 1352 C CA . LYS A 1 182 ? 20.612 5.983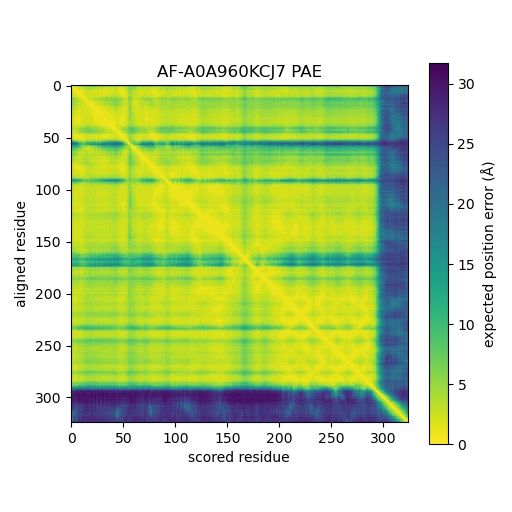 -2.804 1.00 97.12 182 LYS A CA 1
ATOM 1353 C C . LYS A 1 182 ? 21.924 5.214 -2.758 1.00 97.12 182 LYS A C 1
ATOM 1355 O O . LYS A 1 182 ? 22.525 5.068 -1.690 1.00 97.12 182 LYS A O 1
ATOM 1360 N N . LEU A 1 183 ? 22.423 4.819 -3.928 1.00 96.44 183 LEU A N 1
ATOM 1361 C CA . LEU A 1 183 ? 23.763 4.247 -4.088 1.00 96.44 183 LEU A CA 1
ATOM 1362 C C . LEU A 1 183 ? 24.581 5.033 -5.108 1.00 96.44 183 LEU A C 1
ATOM 1364 O O . LEU A 1 183 ? 24.107 5.304 -6.207 1.00 96.44 183 LEU A O 1
ATOM 1368 N N . GLN A 1 184 ? 25.835 5.329 -4.785 1.00 95.88 184 GLN A N 1
ATOM 1369 C CA . GLN A 1 184 ? 26.814 5.770 -5.768 1.00 95.88 184 GLN A CA 1
ATOM 1370 C C . GLN A 1 184 ? 27.254 4.581 -6.627 1.00 95.88 184 GLN A C 1
ATOM 1372 O O . GLN A 1 184 ? 27.642 3.533 -6.102 1.00 95.88 184 GLN A O 1
ATOM 1377 N N . CYS A 1 185 ? 27.242 4.764 -7.948 1.00 94.00 185 CYS A N 1
ATOM 1378 C CA . CYS A 1 185 ? 27.799 3.801 -8.888 1.00 94.00 185 CYS A CA 1
ATOM 1379 C C . CYS A 1 185 ? 29.197 4.206 -9.371 1.00 94.00 185 CYS A C 1
ATOM 1381 O O . CYS A 1 185 ? 29.528 5.394 -9.408 1.00 94.00 185 CYS A O 1
ATOM 1383 N N . PRO A 1 186 ? 30.069 3.234 -9.704 1.00 92.38 186 PRO A N 1
ATOM 1384 C CA . PRO A 1 186 ? 29.780 1.804 -9.890 1.00 92.38 186 PRO A CA 1
ATOM 1385 C C . PRO A 1 186 ? 29.951 0.915 -8.643 1.00 92.38 186 PRO A C 1
ATOM 1387 O O . PRO A 1 186 ? 29.719 -0.290 -8.723 1.00 92.38 186 PRO A O 1
ATOM 1390 N N . ASP A 1 187 ? 30.403 1.450 -7.511 1.00 92.06 187 ASP A N 1
ATOM 1391 C CA . ASP A 1 187 ? 30.872 0.654 -6.368 1.00 92.06 187 ASP A CA 1
ATOM 1392 C C . ASP A 1 187 ? 29.781 0.260 -5.357 1.00 92.06 187 ASP A C 1
ATOM 1394 O O . ASP A 1 187 ? 30.052 -0.544 -4.467 1.00 92.06 187 ASP A O 1
ATOM 1398 N N . ASN A 1 188 ? 28.544 0.737 -5.530 1.00 94.56 188 ASN A N 1
ATOM 1399 C CA . ASN A 1 188 ? 27.433 0.579 -4.584 1.00 94.56 188 ASN A CA 1
ATOM 1400 C C . ASN A 1 188 ? 27.681 1.258 -3.228 1.00 94.56 188 ASN A C 1
ATOM 1402 O O . ASN A 1 188 ? 27.140 0.801 -2.216 1.00 94.56 188 ASN A O 1
ATOM 1406 N N . THR A 1 189 ? 28.476 2.331 -3.187 1.00 96.56 189 THR A N 1
ATOM 1407 C CA . THR A 1 189 ? 28.648 3.108 -1.954 1.00 96.56 189 THR A CA 1
ATOM 1408 C C . THR A 1 189 ? 27.309 3.706 -1.513 1.00 96.56 189 THR A C 1
ATOM 1410 O O . THR A 1 189 ? 26.641 4.392 -2.281 1.00 96.56 189 THR A O 1
ATOM 1413 N N . GLU A 1 190 ? 26.902 3.444 -0.271 1.00 97.06 190 GLU A N 1
ATOM 1414 C CA . GLU A 1 190 ? 25.632 3.936 0.275 1.00 97.06 190 GLU A CA 1
ATOM 1415 C C . GLU A 1 190 ? 25.675 5.451 0.512 1.00 97.06 190 GLU A C 1
ATOM 1417 O O . GLU A 1 190 ? 26.598 5.966 1.145 1.00 97.06 190 GLU A O 1
ATOM 1422 N N . LEU A 1 191 ? 24.663 6.163 0.010 1.00 97.44 191 LEU A N 1
ATOM 1423 C CA . LEU A 1 191 ? 24.539 7.622 0.130 1.00 97.44 191 LEU A CA 1
ATOM 1424 C C . LEU A 1 191 ? 23.390 8.056 1.055 1.00 97.44 191 LEU A C 1
ATOM 1426 O O . LEU A 1 191 ? 23.039 9.235 1.094 1.00 97.44 191 LEU A O 1
ATOM 1430 N N . GLY A 1 192 ? 22.808 7.108 1.792 1.00 97.38 192 GLY A N 1
ATOM 1431 C CA . GLY A 1 192 ? 21.647 7.322 2.653 1.00 97.38 192 GLY A CA 1
ATOM 1432 C C . GLY A 1 192 ? 20.314 7.206 1.914 1.00 97.38 192 GLY A C 1
ATOM 1433 O O . GLY A 1 192 ? 20.243 6.760 0.766 1.00 97.38 192 GLY A O 1
ATOM 1434 N N . GLN A 1 193 ? 19.247 7.592 2.603 1.00 97.44 193 GLN A N 1
ATOM 1435 C CA . GLN A 1 193 ? 17.873 7.493 2.120 1.00 97.44 193 GLN A CA 1
ATOM 1436 C C . GLN A 1 193 ? 17.497 8.656 1.191 1.00 97.44 193 GLN A C 1
ATOM 1438 O O . GLN A 1 193 ? 18.173 9.691 1.140 1.00 97.44 193 GLN A O 1
ATOM 1443 N N . THR A 1 194 ? 16.433 8.466 0.415 1.00 98.12 194 THR A N 1
ATOM 1444 C CA . THR A 1 194 ? 15.805 9.524 -0.384 1.00 98.12 194 THR A CA 1
ATOM 1445 C C . THR A 1 194 ? 14.692 10.168 0.429 1.00 98.12 194 THR A C 1
ATOM 1447 O O . THR A 1 194 ? 13.549 9.709 0.401 1.00 98.12 194 THR A O 1
ATOM 1450 N N . ASP A 1 195 ? 15.054 11.217 1.168 1.00 97.31 195 ASP A N 1
ATOM 1451 C CA . ASP A 1 195 ? 1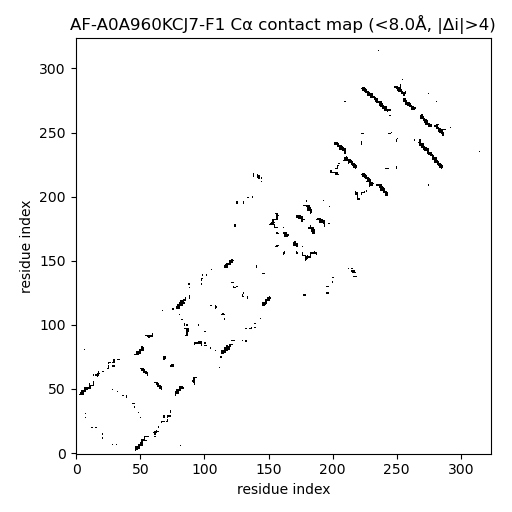4.157 11.944 2.071 1.00 97.31 195 ASP A CA 1
ATOM 1452 C C . ASP A 1 195 ? 12.881 12.403 1.350 1.00 97.31 195 ASP A C 1
ATOM 1454 O O . ASP A 1 195 ? 11.790 12.261 1.883 1.00 97.31 195 ASP A O 1
ATOM 1458 N N . GLU A 1 196 ? 12.977 12.825 0.084 1.00 97.81 196 GLU A N 1
ATOM 1459 C CA . GLU A 1 196 ? 11.822 13.295 -0.686 1.00 97.81 196 GLU A CA 1
ATOM 1460 C C . GLU A 1 196 ? 10.751 12.216 -0.916 1.00 97.81 196 GLU A C 1
ATOM 1462 O O . GLU A 1 196 ? 9.563 12.534 -1.006 1.00 97.81 196 GLU A O 1
ATOM 1467 N N . PHE A 1 197 ? 11.153 10.944 -1.022 1.00 98.12 197 PHE A N 1
ATOM 1468 C CA . PHE A 1 197 ? 10.212 9.824 -1.088 1.00 98.12 197 PHE A CA 1
ATOM 1469 C C . PHE A 1 197 ? 9.729 9.425 0.306 1.00 98.12 197 PHE A C 1
ATOM 1471 O O . PHE A 1 197 ? 8.544 9.139 0.474 1.00 98.12 197 PHE A O 1
ATOM 1478 N N . LEU A 1 198 ? 10.609 9.441 1.312 1.00 96.81 198 LEU A N 1
ATOM 1479 C CA . LEU A 1 198 ? 10.236 9.128 2.693 1.00 96.81 198 LEU A CA 1
ATOM 1480 C C . LEU A 1 198 ? 9.244 10.130 3.283 1.00 96.81 198 LEU A C 1
ATOM 1482 O O . LEU A 1 198 ? 8.356 9.712 4.018 1.00 96.81 198 LEU A O 1
ATOM 1486 N N . ASP A 1 199 ? 9.314 11.401 2.897 1.00 96.44 199 ASP A N 1
ATOM 1487 C CA . ASP A 1 199 ? 8.334 12.418 3.284 1.00 96.44 199 ASP A CA 1
ATOM 1488 C C . ASP A 1 199 ? 6.912 12.039 2.836 1.00 96.44 199 ASP A C 1
ATOM 1490 O O . ASP A 1 199 ? 5.939 12.423 3.475 1.00 96.44 199 ASP A O 1
ATOM 1494 N N . ILE A 1 200 ? 6.767 11.271 1.749 1.00 98.06 200 ILE A N 1
ATOM 1495 C CA . ILE A 1 200 ? 5.471 10.815 1.222 1.00 98.06 200 ILE A CA 1
ATOM 1496 C C . ILE A 1 200 ? 5.102 9.442 1.801 1.00 98.06 200 ILE A C 1
ATOM 1498 O O . ILE A 1 200 ? 3.980 9.230 2.263 1.00 98.06 200 ILE A O 1
ATOM 1502 N N . LEU A 1 201 ? 6.038 8.491 1.759 1.00 97.38 201 LEU A N 1
ATOM 1503 C CA . LEU A 1 201 ? 5.807 7.095 2.146 1.00 97.38 201 LEU A CA 1
ATOM 1504 C C . LEU A 1 201 ? 5.766 6.897 3.666 1.00 97.38 201 LEU A C 1
ATOM 1506 O O . LEU A 1 201 ? 5.153 5.947 4.141 1.00 97.38 201 LEU A O 1
ATOM 1510 N N . GLY A 1 202 ? 6.379 7.802 4.429 1.00 96.50 202 GLY A N 1
ATOM 1511 C CA . GLY A 1 202 ? 6.385 7.808 5.891 1.00 96.50 202 GLY A CA 1
ATOM 1512 C C . GLY A 1 202 ? 5.107 8.358 6.530 1.00 96.50 202 GLY A C 1
ATOM 1513 O O . GLY A 1 202 ? 5.070 8.498 7.753 1.00 96.50 202 GLY A O 1
ATOM 1514 N N . ARG A 1 203 ? 4.075 8.679 5.732 1.00 98.06 203 ARG A N 1
ATOM 1515 C CA . ARG A 1 203 ? 2.785 9.211 6.200 1.00 98.06 203 ARG A CA 1
ATOM 1516 C C . ARG A 1 203 ? 2.117 8.293 7.234 1.00 98.06 203 ARG A C 1
ATOM 1518 O O . ARG A 1 203 ? 2.378 7.092 7.292 1.00 98.06 203 ARG A O 1
ATOM 1525 N N . GLY A 1 204 ? 1.244 8.859 8.066 1.00 98.38 204 GLY A N 1
ATOM 1526 C CA . GLY A 1 204 ? 0.525 8.089 9.083 1.00 98.38 204 GLY A CA 1
ATOM 1527 C C . GLY A 1 204 ? -0.487 7.115 8.471 1.00 98.38 204 GLY A C 1
ATOM 1528 O O . GLY A 1 204 ? -1.143 7.441 7.491 1.00 98.38 204 GLY A O 1
ATOM 1529 N N . TYR A 1 205 ? -0.653 5.927 9.050 1.00 98.69 205 TYR A N 1
ATOM 1530 C CA . TYR A 1 205 ? -1.607 4.929 8.552 1.00 98.69 205 TYR A CA 1
ATOM 1531 C C . TYR A 1 205 ? -2.031 3.942 9.653 1.00 98.69 205 TYR A C 1
ATOM 1533 O O . TYR A 1 205 ? -1.276 3.701 10.604 1.00 98.69 205 TYR A O 1
ATOM 1541 N N . PRO A 1 206 ? -3.229 3.335 9.557 1.00 98.56 206 PRO A N 1
ATOM 1542 C CA . PRO A 1 206 ? -3.601 2.233 10.429 1.00 98.56 206 PRO A CA 1
ATOM 1543 C C . PRO A 1 206 ? -2.862 0.950 10.028 1.00 98.56 206 PRO A C 1
ATOM 1545 O O . PRO A 1 206 ? -3.016 0.445 8.920 1.00 98.56 206 PRO A O 1
ATOM 1548 N N . ARG A 1 207 ? -2.097 0.380 10.960 1.00 98.44 207 ARG A N 1
ATOM 1549 C CA . ARG A 1 207 ? -1.454 -0.937 10.819 1.00 98.44 207 ARG A CA 1
ATOM 1550 C C . ARG A 1 207 ? -2.448 -2.082 11.019 1.00 98.44 207 ARG A C 1
ATOM 1552 O O . ARG A 1 207 ? -2.281 -3.144 10.431 1.00 98.44 207 ARG A O 1
ATOM 1559 N N . ALA A 1 208 ? -3.456 -1.877 11.867 1.00 98.19 208 ALA A N 1
ATOM 1560 C CA . ALA A 1 208 ? -4.540 -2.826 12.107 1.00 98.19 208 ALA A CA 1
ATOM 1561 C C . ALA A 1 208 ? -5.828 -2.079 12.469 1.00 98.19 208 ALA A C 1
ATOM 1563 O O . ALA A 1 208 ? -5.798 -1.193 13.322 1.00 98.19 208 ALA A O 1
ATOM 1564 N N . THR A 1 209 ? -6.952 -2.469 11.862 1.00 98.25 209 THR A N 1
ATOM 1565 C CA . THR A 1 209 ? -8.257 -1.812 12.037 1.00 98.25 209 THR A CA 1
ATOM 1566 C C . THR A 1 209 ? -9.345 -2.856 12.291 1.00 98.25 209 THR A C 1
ATOM 1568 O O . THR A 1 209 ? -9.643 -3.644 11.393 1.00 98.25 209 THR A O 1
ATOM 1571 N N . PRO A 1 210 ? -9.967 -2.891 13.482 1.00 98.06 210 PRO A N 1
ATOM 1572 C CA . PRO A 1 210 ? -11.149 -3.716 13.707 1.00 98.06 210 PRO A CA 1
ATOM 1573 C C . PRO A 1 210 ? -12.346 -3.264 12.854 1.00 98.06 210 PRO A C 1
ATOM 1575 O O . PRO A 1 210 ? -12.841 -2.153 12.998 1.00 98.06 210 PRO A O 1
ATOM 1578 N N . GLY A 1 211 ? -12.870 -4.149 12.008 1.00 96.81 211 GLY A N 1
ATOM 1579 C CA . GLY A 1 211 ? -14.016 -3.838 11.148 1.00 96.81 211 GLY A CA 1
ATOM 1580 C C . GLY A 1 211 ? -13.602 -3.365 9.756 1.00 96.81 211 GLY A C 1
ATOM 1581 O O . GLY A 1 211 ? -12.610 -3.836 9.211 1.00 96.81 211 GLY A O 1
ATOM 1582 N N . THR A 1 212 ? -14.409 -2.497 9.147 1.00 97.06 212 THR A N 1
ATOM 1583 C CA . THR A 1 212 ? -14.198 -1.990 7.779 1.00 97.06 212 THR A CA 1
ATOM 1584 C C . THR A 1 212 ? -13.863 -0.508 7.821 1.00 97.06 212 THR A C 1
ATOM 1586 O O . THR A 1 212 ? -14.564 0.248 8.488 1.00 97.06 212 THR A O 1
ATOM 1589 N N . ILE A 1 213 ? -12.806 -0.097 7.119 1.00 98.38 213 ILE A N 1
ATOM 1590 C CA . ILE A 1 213 ? -12.452 1.317 6.962 1.00 98.38 213 ILE A CA 1
ATOM 1591 C C . ILE A 1 213 ? -13.491 1.977 6.050 1.00 98.38 213 ILE A C 1
ATOM 1593 O O . ILE A 1 213 ? -13.655 1.575 4.902 1.00 98.38 213 ILE A O 1
ATOM 1597 N N . ASP A 1 214 ? -14.170 2.997 6.568 1.00 97.75 214 ASP A N 1
ATOM 1598 C CA . ASP A 1 214 ? -15.120 3.821 5.817 1.00 97.75 214 ASP A CA 1
ATOM 1599 C C . ASP A 1 214 ? -14.425 5.039 5.195 1.00 97.75 214 ASP A C 1
ATOM 1601 O O . ASP A 1 214 ? -14.850 5.563 4.166 1.00 97.75 214 ASP A O 1
ATOM 1605 N N . GLU A 1 215 ? -13.373 5.531 5.854 1.00 98.19 215 GLU A N 1
ATOM 1606 C CA . GLU A 1 215 ? -12.600 6.682 5.408 1.00 98.19 215 GLU A CA 1
ATOM 1607 C C . GLU A 1 215 ? -11.188 6.637 5.997 1.00 98.19 215 GLU A C 1
ATOM 1609 O O . GLU A 1 215 ? -11.013 6.517 7.213 1.00 98.19 215 GLU A O 1
ATOM 1614 N N . LEU A 1 216 ? -10.190 6.796 5.133 1.00 98.56 216 LEU A N 1
ATOM 1615 C CA . LEU A 1 216 ? -8.796 6.985 5.505 1.00 98.56 216 LEU A CA 1
ATOM 1616 C C . LEU A 1 216 ? -8.264 8.214 4.769 1.00 98.56 216 LEU A C 1
ATOM 1618 O O . LEU A 1 216 ? -8.471 8.371 3.566 1.00 98.56 216 LEU A O 1
ATOM 1622 N N . ARG A 1 217 ? -7.617 9.111 5.511 1.00 97.81 217 ARG A N 1
ATOM 1623 C CA . ARG A 1 217 ? -6.907 10.268 4.960 1.00 97.81 217 ARG A CA 1
ATOM 1624 C C . ARG A 1 217 ? -5.623 10.483 5.734 1.00 97.81 217 ARG A C 1
ATOM 1626 O O . ARG A 1 217 ? -5.708 10.741 6.932 1.00 97.81 217 ARG A O 1
ATOM 1633 N N . SER A 1 218 ? -4.480 10.443 5.063 1.00 97.88 218 SER A N 1
ATOM 1634 C CA . SER A 1 218 ? -3.204 10.879 5.617 1.00 97.88 218 SER A CA 1
ATOM 1635 C C . SER A 1 218 ? -2.590 11.980 4.763 1.00 97.88 218 SER A C 1
ATOM 1637 O O . SER A 1 218 ? -2.437 11.834 3.551 1.00 97.88 218 SER A O 1
ATOM 1639 N N . ASP A 1 219 ? -2.238 13.096 5.394 1.00 96.19 219 ASP A N 1
ATOM 1640 C CA . ASP A 1 219 ? -1.539 14.191 4.735 1.00 96.19 219 ASP A CA 1
ATOM 1641 C C . ASP A 1 219 ? -0.058 14.194 5.149 1.00 96.19 219 ASP A C 1
ATOM 1643 O O . ASP A 1 219 ? 0.262 14.613 6.264 1.00 96.19 219 ASP A O 1
ATOM 1647 N N . PRO A 1 220 ? 0.869 13.772 4.269 1.00 94.06 220 PRO A N 1
ATOM 1648 C CA . PRO A 1 220 ? 2.296 13.786 4.579 1.00 94.06 220 PRO A CA 1
ATOM 1649 C C . PRO A 1 220 ? 2.857 15.188 4.854 1.00 94.06 220 PRO A C 1
ATOM 1651 O O . PRO A 1 220 ? 3.859 15.315 5.549 1.00 94.06 220 PRO A O 1
ATOM 1654 N N . ALA A 1 221 ? 2.240 16.253 4.326 1.00 92.94 221 ALA A N 1
ATOM 1655 C CA . ALA A 1 221 ? 2.751 17.611 4.500 1.00 92.94 221 ALA A CA 1
ATOM 1656 C C . ALA A 1 221 ? 2.449 18.183 5.891 1.00 92.94 221 ALA A C 1
ATOM 1658 O O . ALA A 1 221 ? 3.216 19.000 6.399 1.00 92.94 221 ALA A O 1
ATOM 1659 N N . THR A 1 222 ? 1.322 17.782 6.482 1.00 95.50 222 THR A N 1
ATOM 1660 C CA . THR A 1 222 ? 0.871 18.266 7.795 1.00 95.50 222 THR A CA 1
ATOM 1661 C C . THR A 1 222 ? 0.977 17.216 8.888 1.00 95.50 222 THR A C 1
ATOM 1663 O O . THR A 1 222 ? 0.831 17.567 10.045 1.00 95.50 222 THR A O 1
ATOM 1666 N N . GLY A 1 223 ? 1.193 15.940 8.558 1.00 96.38 223 GLY A N 1
ATOM 1667 C CA . GLY A 1 223 ? 1.165 14.847 9.530 1.00 96.38 223 GLY A CA 1
ATOM 1668 C C . GLY A 1 223 ? -0.239 14.510 10.047 1.00 96.38 223 GLY A C 1
ATOM 1669 O O . GLY A 1 223 ? -0.379 13.671 10.941 1.00 96.38 223 GLY A O 1
ATOM 1670 N N . TYR A 1 224 ? -1.284 15.143 9.502 1.00 97.94 224 TYR A N 1
ATOM 1671 C CA . TYR A 1 224 ? -2.662 14.883 9.898 1.00 97.94 224 TYR A CA 1
ATOM 1672 C C . TYR A 1 224 ? -3.143 13.543 9.359 1.00 97.94 224 TYR A C 1
ATOM 1674 O O . TYR A 1 224 ? -2.864 13.153 8.224 1.00 97.94 224 TYR A O 1
ATOM 1682 N N . LEU A 1 225 ? -3.897 12.838 10.195 1.00 98.50 225 LEU A N 1
ATOM 1683 C CA . LEU A 1 225 ? -4.443 11.524 9.888 1.00 98.50 225 LEU A CA 1
ATOM 1684 C C . LEU A 1 225 ? -5.887 11.450 10.362 1.00 98.50 225 LEU A C 1
ATOM 1686 O O . LEU A 1 225 ? -6.202 11.894 11.463 1.00 98.50 225 LEU A O 1
ATOM 1690 N N . LYS A 1 226 ? -6.739 10.805 9.570 1.00 98.50 226 LYS A N 1
ATOM 1691 C CA . LYS A 1 226 ? -8.062 10.341 9.975 1.00 98.50 226 LYS A CA 1
ATOM 1692 C C . LYS A 1 226 ? -8.226 8.876 9.607 1.00 98.50 226 LYS A C 1
ATOM 1694 O O . LYS A 1 226 ? -8.036 8.507 8.451 1.00 98.50 226 LYS A O 1
ATOM 1699 N N . VAL A 1 227 ? -8.658 8.078 10.577 1.00 98.69 227 VAL A N 1
ATOM 1700 C CA . VAL A 1 227 ? -9.148 6.712 10.375 1.00 98.69 227 VAL A CA 1
ATOM 1701 C C . VAL A 1 227 ? -10.575 6.660 10.895 1.00 98.69 227 VAL A C 1
ATOM 1703 O O . VAL A 1 227 ? -10.789 6.847 12.089 1.00 98.69 227 VAL A O 1
ATOM 1706 N N . LYS A 1 228 ? -11.547 6.397 10.022 1.00 98.62 228 LYS A N 1
ATOM 1707 C CA . LYS A 1 228 ? -12.937 6.109 10.395 1.00 98.62 228 LYS A CA 1
ATOM 1708 C C . LYS A 1 228 ? -13.297 4.716 9.918 1.00 98.62 228 LYS A C 1
ATOM 1710 O O . LYS A 1 228 ? -13.046 4.369 8.765 1.00 98.62 228 LYS A O 1
ATOM 1715 N N . ALA A 1 229 ? -13.896 3.936 10.802 1.00 98.50 229 ALA A N 1
ATOM 1716 C CA . ALA A 1 229 ? -14.263 2.564 10.515 1.00 98.50 229 ALA A CA 1
ATOM 1717 C C . ALA A 1 229 ? -15.546 2.165 11.240 1.00 98.50 229 ALA A C 1
ATOM 1719 O O . ALA A 1 229 ? -15.914 2.750 12.261 1.00 98.50 229 ALA A O 1
ATOM 1720 N N . THR A 1 230 ? -16.193 1.123 10.727 1.00 98.25 230 THR A N 1
ATOM 1721 C CA . THR A 1 230 ? -17.401 0.538 11.303 1.00 98.25 230 THR A CA 1
ATOM 1722 C C . THR A 1 230 ? -17.158 -0.919 11.682 1.00 98.25 230 THR A C 1
ATOM 1724 O O . THR A 1 230 ? -16.629 -1.708 10.895 1.00 98.25 230 THR A O 1
ATOM 1727 N N . VAL A 1 231 ? -17.578 -1.298 12.893 1.00 97.81 231 VAL A N 1
ATOM 1728 C CA . VAL A 1 231 ? -17.444 -2.663 13.415 1.00 97.81 231 VAL A CA 1
ATOM 1729 C C . VAL A 1 231 ? -18.781 -3.215 13.917 1.00 97.81 231 VAL A C 1
ATOM 1731 O O . VAL A 1 231 ? -19.576 -2.514 14.542 1.00 97.81 231 VAL A O 1
ATOM 1734 N N . GLY A 1 232 ? -19.039 -4.501 13.665 1.00 96.00 232 GLY A N 1
ATOM 1735 C CA . GLY A 1 232 ? -20.257 -5.182 14.128 1.00 96.00 232 GLY A CA 1
ATOM 1736 C C . GLY A 1 232 ? -20.217 -5.631 15.594 1.00 96.00 232 GLY A C 1
ATOM 1737 O O . GLY A 1 232 ? -21.258 -5.924 16.180 1.00 96.00 232 GLY A O 1
ATOM 1738 N N . VAL A 1 233 ? -19.030 -5.683 16.202 1.00 91.69 233 VAL A N 1
ATOM 1739 C CA . VAL A 1 233 ? -18.808 -6.121 17.587 1.00 91.69 233 VAL A CA 1
ATOM 1740 C C . VAL A 1 233 ? -17.799 -5.211 18.278 1.00 91.69 233 VAL A C 1
ATOM 1742 O O . VAL A 1 233 ? -16.837 -4.770 17.663 1.00 91.69 233 VAL A O 1
ATOM 1745 N N . ALA A 1 234 ? -18.016 -4.938 19.565 1.00 89.94 234 ALA A N 1
ATOM 1746 C CA . ALA A 1 234 ? -17.035 -4.228 20.380 1.00 89.94 234 ALA A CA 1
ATOM 1747 C C . ALA A 1 234 ? -15.774 -5.074 20.598 1.00 89.94 234 ALA A C 1
ATOM 1749 O O . ALA A 1 234 ? -15.806 -6.305 20.511 1.00 89.94 234 ALA A O 1
ATOM 1750 N N . GLY A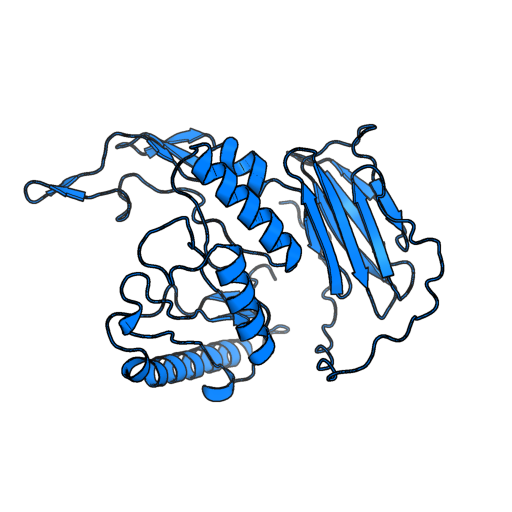 1 235 ? -14.692 -4.411 20.992 1.00 90.00 235 GLY A N 1
ATOM 1751 C CA . GLY A 1 235 ? -13.387 -5.025 21.177 1.00 90.00 235 GLY A CA 1
ATOM 1752 C C . GLY A 1 235 ? -12.538 -4.997 19.907 1.00 90.00 235 GLY A C 1
ATOM 1753 O O . GLY A 1 235 ? -12.836 -4.300 18.944 1.00 90.00 235 GLY A O 1
ATOM 1754 N N . GLY A 1 236 ? -11.429 -5.734 19.935 1.00 95.75 236 GLY A N 1
ATOM 1755 C CA . GLY A 1 236 ? -10.347 -5.535 18.972 1.00 95.75 236 GLY A CA 1
ATOM 1756 C C . GLY A 1 236 ? -9.508 -4.301 19.306 1.00 95.75 236 GLY A C 1
ATOM 1757 O O . GLY A 1 236 ? -9.877 -3.478 20.147 1.00 95.75 236 GLY A O 1
ATOM 1758 N N . GLU A 1 237 ? -8.343 -4.222 18.679 1.00 98.31 237 GLU A N 1
ATOM 1759 C CA . GLU A 1 237 ? -7.365 -3.164 18.903 1.00 98.31 237 GLU A CA 1
ATOM 1760 C C . GLU A 1 237 ? -7.069 -2.476 17.573 1.00 98.31 237 GLU A C 1
ATOM 1762 O O . GLU A 1 237 ? -6.675 -3.124 16.603 1.00 98.31 237 GLU A O 1
ATOM 1767 N N . LEU A 1 238 ? -7.322 -1.172 17.531 1.00 98.75 238 LEU A N 1
ATOM 1768 C CA . LEU A 1 238 ? -6.828 -0.280 16.497 1.00 98.75 238 LEU A CA 1
ATOM 1769 C C . LEU A 1 238 ? -5.346 -0.025 16.777 1.00 98.75 238 LEU A C 1
ATOM 1771 O O . LEU A 1 238 ? -4.993 0.337 17.899 1.00 98.75 238 LEU A O 1
ATOM 1775 N N . VAL A 1 239 ? -4.504 -0.174 15.756 1.00 98.81 239 VAL A N 1
ATOM 1776 C CA . VAL A 1 239 ? -3.073 0.144 15.816 1.00 98.81 239 VAL A CA 1
ATOM 1777 C C . VAL A 1 239 ? -2.752 1.112 14.690 1.00 98.81 239 VAL A C 1
ATOM 1779 O O . VAL A 1 239 ? -2.971 0.798 13.523 1.00 98.81 239 VAL A O 1
ATOM 1782 N N . VAL A 1 240 ? -2.219 2.279 15.029 1.00 98.88 240 VAL A N 1
ATOM 1783 C CA . VAL A 1 240 ? -1.914 3.364 14.090 1.00 98.88 240 VAL A CA 1
ATOM 1784 C C . VAL A 1 240 ? -0.444 3.744 14.201 1.00 98.88 240 VAL A C 1
ATOM 1786 O O . VAL A 1 240 ? 0.080 3.878 15.302 1.00 98.88 240 VAL A O 1
ATOM 1789 N N . TRP A 1 241 ? 0.217 3.922 13.060 1.00 98.75 241 TRP A N 1
ATOM 1790 C CA . TRP A 1 241 ? 1.523 4.567 12.956 1.00 98.75 241 TRP A CA 1
ATOM 1791 C C . TRP A 1 241 ? 1.359 6.033 12.560 1.00 98.75 241 TRP A C 1
ATOM 1793 O O . TRP A 1 241 ? 0.514 6.356 11.725 1.00 98.75 241 TRP A O 1
ATOM 1803 N N . THR A 1 242 ? 2.193 6.908 13.117 1.00 98.50 242 THR A N 1
ATOM 1804 C CA . THR A 1 242 ? 2.349 8.289 12.650 1.00 98.50 242 THR A CA 1
ATOM 1805 C C . THR A 1 242 ? 3.802 8.751 12.789 1.00 98.50 242 THR A C 1
ATOM 1807 O O . THR A 1 242 ? 4.433 8.425 13.799 1.00 98.50 242 THR A O 1
ATOM 1810 N N . PRO A 1 243 ? 4.335 9.531 11.828 1.00 97.75 243 PRO A N 1
ATOM 1811 C CA . PRO A 1 243 ? 5.672 10.116 11.938 1.00 97.75 243 PRO A CA 1
ATOM 1812 C C . PRO A 1 243 ? 5.726 11.309 12.910 1.00 97.75 243 PRO A C 1
ATOM 1814 O O . PRO A 1 243 ? 6.801 11.825 13.209 1.00 97.75 243 PRO A O 1
ATOM 1817 N N . THR A 1 244 ? 4.576 11.797 13.385 1.00 97.38 244 THR A N 1
ATOM 1818 C CA . THR A 1 244 ? 4.513 13.005 14.213 1.00 97.38 244 THR A CA 1
ATOM 1819 C C . THR A 1 244 ? 4.784 12.697 15.682 1.00 97.38 244 THR A C 1
ATOM 1821 O O . THR A 1 244 ? 4.454 11.618 16.179 1.00 97.38 244 THR A O 1
ATOM 1824 N N . THR A 1 245 ? 5.303 13.682 16.410 1.00 95.06 245 THR A N 1
ATOM 1825 C CA . THR A 1 245 ? 5.408 13.624 17.872 1.00 95.06 245 THR A CA 1
ATOM 1826 C C . THR A 1 245 ? 4.095 14.052 18.533 1.00 95.06 245 THR A C 1
ATOM 1828 O O . THR A 1 245 ? 3.196 14.598 17.885 1.00 95.06 245 THR A O 1
ATOM 1831 N N . ALA A 1 246 ? 3.962 13.793 19.836 1.00 93.25 246 ALA A N 1
ATOM 1832 C CA . ALA A 1 246 ? 2.841 14.273 20.641 1.00 93.25 246 ALA A CA 1
ATOM 1833 C C . ALA A 1 246 ? 2.981 15.767 20.989 1.00 93.25 246 ALA A C 1
ATOM 1835 O O . ALA A 1 246 ? 3.373 16.142 22.098 1.00 93.25 246 ALA A O 1
ATOM 1836 N N . ASP A 1 247 ? 2.660 16.630 20.027 1.00 94.50 247 ASP A N 1
ATOM 1837 C CA . ASP A 1 247 ? 2.650 18.086 20.181 1.00 94.50 247 ASP A CA 1
ATOM 1838 C C . ASP A 1 247 ? 1.220 18.677 20.082 1.00 94.50 247 ASP A C 1
ATOM 1840 O O . ASP A 1 247 ? 0.257 17.947 19.824 1.00 94.50 247 ASP A O 1
ATOM 1844 N N . PRO A 1 248 ? 1.031 19.990 20.332 1.00 94.81 248 PRO A N 1
ATOM 1845 C CA . PRO A 1 248 ? -0.291 20.609 20.288 1.00 94.81 248 PRO A CA 1
ATOM 1846 C C . PRO A 1 248 ? -1.004 20.574 18.930 1.00 94.81 248 PRO A C 1
ATOM 1848 O O . PRO A 1 248 ? -2.228 20.657 18.929 1.00 94.81 248 PRO A O 1
ATOM 1851 N N . GLU A 1 249 ? -0.284 20.478 17.811 1.00 96.00 249 GLU A N 1
ATOM 1852 C CA . GLU A 1 249 ? -0.862 20.406 16.462 1.00 96.00 249 GLU A CA 1
ATOM 1853 C C . GLU A 1 249 ? -1.246 18.967 16.089 1.00 96.00 249 GLU A C 1
ATOM 1855 O O . GLU A 1 249 ? -2.143 18.767 15.275 1.00 96.00 249 GLU A O 1
ATOM 1860 N N . HIS A 1 250 ? -0.630 17.970 16.732 1.00 97.50 250 HIS A N 1
ATOM 1861 C CA . HIS A 1 250 ? -0.806 16.544 16.446 1.00 97.50 250 HIS A CA 1
ATOM 1862 C C . HIS A 1 250 ? -1.414 15.764 17.620 1.00 97.50 250 HIS A C 1
ATOM 1864 O O . HIS A 1 250 ? -1.031 14.622 17.900 1.00 97.50 250 HIS A O 1
ATOM 1870 N N . GLN A 1 251 ? -2.369 16.356 18.332 1.00 96.69 251 GLN A N 1
ATOM 1871 C CA . GLN A 1 251 ? -3.072 15.653 19.407 1.00 96.69 251 GLN A CA 1
ATOM 1872 C C . GLN A 1 251 ? -3.906 14.489 18.860 1.00 96.69 251 GLN A C 1
ATOM 1874 O O . GLN A 1 251 ? -4.487 14.582 17.777 1.00 96.69 251 GLN A O 1
ATOM 1879 N N . VAL A 1 252 ? -3.978 13.400 19.629 1.00 98.12 252 VAL A N 1
ATOM 1880 C CA . VAL A 1 252 ? -4.844 12.261 19.312 1.00 98.12 252 VAL A CA 1
ATOM 1881 C C . VAL A 1 252 ? -6.260 12.562 19.790 1.00 98.12 252 VAL A C 1
ATOM 1883 O O . VAL A 1 252 ? -6.512 12.706 20.986 1.00 98.12 252 VAL A O 1
ATOM 1886 N N . ASN A 1 253 ? -7.197 12.610 18.850 1.00 97.81 253 ASN A N 1
ATOM 1887 C CA . ASN A 1 253 ? -8.621 12.754 19.117 1.00 97.81 253 ASN A CA 1
ATOM 1888 C C . ASN A 1 253 ? -9.342 11.467 18.726 1.00 97.81 253 ASN A C 1
ATOM 1890 O O . ASN A 1 253 ? -9.009 10.847 17.718 1.00 97.81 253 ASN A O 1
ATOM 1894 N N . VAL A 1 254 ? -10.338 11.048 19.507 1.00 97.81 254 VAL A N 1
ATOM 1895 C CA . VAL A 1 254 ? -11.041 9.783 19.257 1.00 97.81 254 VAL A CA 1
ATOM 1896 C C . VAL A 1 254 ? -12.547 9.880 19.458 1.00 97.81 254 VAL A C 1
ATOM 1898 O O . VAL A 1 254 ? -13.045 10.651 20.276 1.00 97.81 254 VAL A O 1
ATOM 1901 N N . HIS A 1 255 ? -13.272 9.021 18.747 1.00 97.38 255 HIS A N 1
ATOM 1902 C CA . HIS A 1 255 ? -14.693 8.753 18.925 1.00 97.38 255 HIS A CA 1
ATOM 1903 C C . HIS A 1 255 ? -14.926 7.240 18.941 1.00 97.38 255 HIS A C 1
ATOM 1905 O O . HIS A 1 255 ? -14.394 6.533 18.094 1.00 97.38 255 HIS A O 1
ATOM 1911 N N . GLY A 1 256 ? -15.724 6.731 19.885 1.00 96.00 256 GLY A N 1
ATOM 1912 C CA . GLY A 1 256 ? -16.043 5.295 19.970 1.00 96.00 256 GLY A CA 1
ATOM 1913 C C . GLY A 1 256 ? -14.876 4.390 20.400 1.00 96.00 256 GLY A C 1
ATOM 1914 O O . GLY A 1 256 ? -15.033 3.169 20.441 1.00 96.00 256 GLY A O 1
ATOM 1915 N N . LEU A 1 257 ? -13.727 4.974 20.754 1.00 97.94 257 LEU A N 1
ATOM 1916 C CA . LEU A 1 257 ? -12.528 4.273 21.207 1.00 97.94 257 LEU A CA 1
ATOM 1917 C C . LEU A 1 257 ? -12.270 4.509 22.700 1.00 97.94 257 LEU A C 1
ATOM 1919 O O . LEU A 1 257 ? -12.573 5.572 23.243 1.00 97.94 257 LEU A O 1
ATOM 1923 N N . THR A 1 258 ? -11.682 3.514 23.353 1.00 97.62 258 THR A N 1
ATOM 1924 C CA . THR A 1 258 ? -11.238 3.546 24.751 1.00 97.62 258 THR A CA 1
ATOM 1925 C C . THR A 1 258 ? -9.784 3.095 24.854 1.00 97.62 258 THR A C 1
ATOM 1927 O O . THR A 1 258 ? -9.218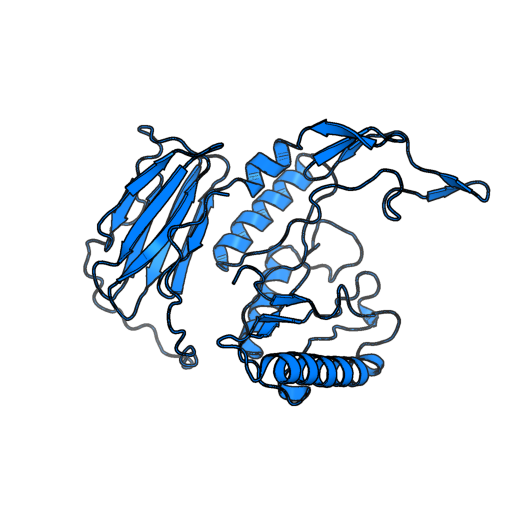 2.602 23.881 1.00 97.62 258 THR A O 1
ATOM 1930 N N . ASP A 1 259 ? -9.178 3.249 26.034 1.00 97.19 259 ASP A N 1
ATOM 1931 C CA . ASP A 1 259 ? -7.814 2.778 26.323 1.00 97.19 259 ASP A CA 1
ATOM 1932 C C . ASP A 1 259 ? -6.775 3.263 25.298 1.00 97.19 259 ASP A C 1
ATOM 1934 O O . ASP A 1 259 ? -5.953 2.487 24.819 1.00 97.19 259 ASP A O 1
ATOM 1938 N N . VAL A 1 260 ? -6.848 4.546 24.932 1.00 98.19 260 VAL A N 1
ATOM 1939 C CA . VAL A 1 260 ? -5.913 5.158 23.983 1.00 98.19 260 VAL A CA 1
ATOM 1940 C C . VAL A 1 260 ? -4.540 5.282 24.637 1.00 98.19 260 VAL A C 1
ATOM 1942 O O . VAL A 1 260 ? -4.409 5.917 25.687 1.00 98.19 260 VAL A O 1
ATOM 1945 N N . VAL A 1 261 ? -3.525 4.685 24.018 1.00 98.31 261 VAL A N 1
ATOM 1946 C CA . VAL A 1 261 ? -2.135 4.732 24.479 1.00 98.31 261 VAL A CA 1
ATOM 1947 C C . VAL A 1 261 ? -1.225 5.115 23.323 1.00 98.31 261 VAL A C 1
ATOM 1949 O O . VAL A 1 261 ? -1.318 4.558 22.231 1.00 98.31 261 VAL A O 1
ATOM 1952 N N . GLU A 1 262 ? -0.318 6.049 23.584 1.00 98.31 262 GLU A N 1
ATOM 1953 C CA . GLU A 1 262 ? 0.699 6.496 22.639 1.00 98.31 262 GLU A CA 1
ATOM 1954 C C . GLU A 1 262 ? 2.069 5.949 23.055 1.00 98.31 262 GLU A C 1
ATOM 1956 O O . GLU A 1 262 ? 2.487 6.086 24.208 1.00 98.31 262 GLU A O 1
ATOM 1961 N N . HIS A 1 263 ? 2.765 5.320 22.113 1.00 97.75 263 HIS A N 1
ATOM 1962 C CA . HIS A 1 263 ? 4.086 4.734 22.295 1.00 97.75 263 HIS A CA 1
ATOM 1963 C C . HIS A 1 263 ? 5.079 5.422 21.363 1.00 97.75 263 HIS A C 1
ATOM 1965 O O . HIS A 1 263 ? 5.083 5.163 20.161 1.00 97.75 263 HIS A O 1
ATOM 1971 N N . GLU A 1 264 ? 5.933 6.278 21.919 1.00 97.50 264 GLU A N 1
ATOM 1972 C CA . GLU A 1 264 ? 7.064 6.851 21.185 1.00 97.50 264 GLU A CA 1
ATOM 1973 C C . GLU A 1 264 ? 8.018 5.733 20.743 1.00 97.50 264 GLU A C 1
ATOM 1975 O O . GLU A 1 264 ? 8.409 4.876 21.544 1.00 97.50 264 GLU A O 1
ATOM 1980 N N . VAL A 1 265 ? 8.398 5.749 19.470 1.00 97.38 265 VAL A N 1
ATOM 1981 C CA . VAL A 1 265 ? 9.373 4.832 18.870 1.00 97.38 265 VAL A CA 1
ATOM 1982 C C . VAL A 1 265 ? 10.321 5.623 17.965 1.00 97.38 265 VAL A C 1
ATOM 1984 O O . VAL A 1 265 ? 10.203 6.837 17.812 1.00 97.38 265 VAL A O 1
ATOM 1987 N N . GLU A 1 266 ? 11.314 4.961 17.377 1.00 95.62 266 GLU A N 1
ATOM 1988 C CA . GLU A 1 266 ? 12.184 5.636 16.416 1.00 95.62 266 GLU A CA 1
ATOM 1989 C C . GLU A 1 266 ? 11.378 6.112 15.195 1.00 95.62 266 GLU A C 1
ATOM 1991 O O . GLU A 1 266 ? 10.624 5.347 14.597 1.00 95.62 266 GLU A O 1
ATOM 1996 N N . GLY A 1 267 ? 11.527 7.392 14.846 1.00 94.56 267 GLY A N 1
ATOM 1997 C CA . GLY A 1 267 ? 10.878 8.012 13.687 1.00 94.56 267 GLY A CA 1
ATOM 1998 C C . GLY A 1 267 ? 9.437 8.496 13.893 1.00 94.56 267 GLY A C 1
ATOM 1999 O O . GLY A 1 267 ? 8.878 9.048 12.953 1.00 94.56 267 GLY A O 1
ATOM 2000 N N . GLY A 1 268 ? 8.828 8.309 15.070 1.00 97.56 268 GLY A N 1
ATOM 2001 C CA . GLY A 1 268 ? 7.428 8.683 15.305 1.00 97.56 268 GLY A CA 1
ATOM 2002 C C . GLY A 1 268 ? 6.805 7.952 16.493 1.00 97.56 268 GLY A C 1
ATOM 2003 O O . GLY A 1 268 ? 7.475 7.664 17.482 1.00 97.56 268 GLY A O 1
ATOM 2004 N N . ARG A 1 269 ? 5.517 7.613 16.405 1.00 98.06 269 ARG A N 1
ATOM 2005 C CA . ARG A 1 269 ? 4.797 6.914 17.483 1.00 98.06 269 ARG A CA 1
ATOM 2006 C C . ARG A 1 269 ? 3.772 5.909 16.971 1.00 98.06 269 ARG A C 1
ATOM 2008 O O . ARG A 1 269 ? 3.176 6.066 15.904 1.00 98.06 269 ARG A O 1
ATOM 2015 N N . ILE A 1 270 ? 3.549 4.875 17.777 1.00 98.69 270 ILE A N 1
ATOM 2016 C CA . ILE A 1 270 ? 2.473 3.900 17.609 1.00 98.69 270 ILE A CA 1
ATOM 2017 C C . ILE A 1 270 ? 1.351 4.236 18.584 1.00 98.69 270 ILE A C 1
ATOM 2019 O O . ILE A 1 270 ? 1.576 4.337 19.788 1.00 98.69 270 ILE A O 1
ATOM 2023 N N . ILE A 1 271 ? 0.136 4.376 18.070 1.00 98.81 271 ILE A N 1
ATOM 2024 C CA . ILE A 1 271 ? -1.060 4.644 18.863 1.00 98.81 271 ILE A CA 1
ATOM 2025 C C . ILE A 1 271 ? -1.907 3.377 18.878 1.00 98.81 271 ILE A C 1
ATOM 2027 O O . ILE A 1 271 ? -2.230 2.831 17.822 1.00 98.81 271 ILE A O 1
ATOM 2031 N N . THR A 1 272 ? -2.270 2.915 20.071 1.00 98.75 272 THR A N 1
ATOM 2032 C CA . THR A 1 272 ? -3.201 1.800 20.259 1.00 98.75 272 THR A CA 1
ATOM 2033 C C . THR A 1 272 ? -4.489 2.288 20.904 1.00 98.75 272 THR A C 1
ATOM 2035 O O . THR A 1 272 ? -4.473 3.218 21.709 1.00 98.75 272 THR A O 1
ATOM 2038 N N . ALA A 1 273 ? -5.619 1.694 20.525 1.00 98.44 273 ALA A N 1
ATOM 2039 C CA . ALA A 1 273 ? -6.916 1.978 21.131 1.00 98.44 273 ALA A CA 1
ATOM 2040 C C . ALA A 1 273 ? -7.861 0.779 20.988 1.00 98.44 273 ALA A C 1
ATOM 2042 O O . ALA A 1 273 ? -7.778 0.020 20.024 1.00 98.44 273 ALA A O 1
ATOM 2043 N N . ARG A 1 274 ? -8.803 0.612 21.918 1.00 98.38 274 ARG A N 1
ATOM 2044 C CA . ARG A 1 274 ? -9.825 -0.445 21.863 1.00 98.38 274 ARG A CA 1
ATOM 2045 C C . ARG A 1 274 ? -11.151 0.095 21.365 1.00 98.38 274 ARG A C 1
ATOM 2047 O O . ARG A 1 274 ? -11.559 1.186 21.752 1.00 98.38 274 ARG A O 1
ATOM 2054 N N . VAL A 1 275 ? -11.866 -0.689 20.559 1.00 97.81 275 VAL A N 1
ATOM 2055 C CA . VAL A 1 275 ? -13.216 -0.301 20.132 1.00 97.81 275 VAL A CA 1
ATOM 2056 C C . VAL A 1 275 ? -14.205 -0.533 21.268 1.00 97.81 275 VAL A C 1
ATOM 2058 O O . VAL A 1 275 ? -14.422 -1.666 21.701 1.00 97.81 275 VAL A O 1
ATOM 2061 N N . GLY A 1 276 ? -14.799 0.548 21.771 1.00 95.62 276 GLY A N 1
ATOM 2062 C CA . GLY A 1 276 ? -15.619 0.511 22.982 1.00 95.62 276 GLY A CA 1
ATOM 2063 C C . GLY A 1 276 ? -17.013 -0.087 22.776 1.00 95.62 276 GLY A C 1
ATOM 2064 O O . GLY A 1 276 ? -17.587 -0.650 23.708 1.00 95.62 276 GLY A O 1
ATOM 2065 N N . ALA A 1 277 ? -17.569 0.021 21.567 1.00 95.38 277 ALA A N 1
ATOM 2066 C CA . ALA A 1 277 ? -18.916 -0.439 21.232 1.00 95.38 277 ALA A CA 1
ATOM 2067 C C . ALA A 1 277 ? -19.033 -0.796 19.737 1.00 95.38 277 ALA A C 1
ATOM 2069 O O . ALA A 1 277 ? -18.252 -0.281 18.939 1.00 95.38 277 ALA A O 1
ATOM 2070 N N . PRO A 1 278 ? -20.011 -1.631 19.330 1.00 96.75 278 PRO A N 1
ATOM 2071 C CA . PRO A 1 278 ? -20.352 -1.782 17.918 1.00 96.75 278 PRO A CA 1
ATOM 2072 C C . PRO A 1 278 ? -20.796 -0.446 17.309 1.00 96.75 278 PRO A C 1
ATOM 2074 O O . PRO A 1 278 ? -21.413 0.373 17.994 1.00 96.75 278 PRO A O 1
ATOM 2077 N N . GLY A 1 279 ? -20.559 -0.272 16.013 1.00 96.12 279 GLY A N 1
ATOM 2078 C CA . GLY A 1 279 ? -20.879 0.940 15.266 1.00 96.12 279 GLY A CA 1
ATOM 2079 C C . GLY A 1 279 ? -19.635 1.609 14.694 1.00 96.12 279 GLY A C 1
ATOM 2080 O O . GLY A 1 279 ? -18.593 0.973 14.526 1.00 96.12 279 GLY A O 1
ATOM 2081 N N . THR A 1 280 ? -19.777 2.888 14.363 1.00 97.44 280 THR A N 1
ATOM 2082 C CA . THR A 1 280 ? -18.698 3.703 13.807 1.00 97.44 280 THR A CA 1
ATOM 2083 C C . THR A 1 280 ? -17.797 4.226 14.920 1.00 97.44 280 THR A C 1
ATOM 2085 O O . THR A 1 280 ? -18.272 4.736 15.935 1.00 97.44 280 THR A O 1
ATOM 2088 N N . TYR A 1 281 ? -16.492 4.140 14.704 1.00 97.75 281 TYR A N 1
ATOM 2089 C CA . TYR A 1 281 ? -15.478 4.787 15.522 1.00 97.75 281 TYR A CA 1
ATOM 2090 C C . TYR A 1 281 ? -14.515 5.557 14.623 1.00 97.75 281 TYR A C 1
ATOM 2092 O O . TYR A 1 281 ? -14.421 5.308 13.417 1.00 97.75 281 TYR A O 1
ATOM 2100 N N . ALA A 1 282 ? -13.793 6.500 15.216 1.00 98.44 282 ALA A N 1
ATOM 2101 C CA . ALA A 1 282 ? -12.781 7.247 14.495 1.00 98.44 282 ALA A CA 1
ATOM 2102 C C . ALA A 1 282 ? -11.622 7.673 15.395 1.00 98.44 282 ALA A C 1
ATOM 2104 O O . ALA A 1 282 ? -11.784 7.863 16.603 1.00 98.44 282 ALA A O 1
ATOM 2105 N N . LEU A 1 283 ? -10.459 7.825 14.771 1.00 98.56 283 LEU A N 1
ATOM 2106 C CA . LEU A 1 283 ? -9.256 8.414 15.337 1.00 98.56 283 LEU A CA 1
ATOM 2107 C C . LEU A 1 283 ? -8.768 9.514 14.396 1.00 98.56 283 LEU A C 1
ATOM 2109 O O . LEU A 1 283 ? -8.665 9.294 13.188 1.00 98.56 283 LEU A O 1
ATOM 2113 N N . TRP A 1 284 ? -8.427 10.663 14.969 1.00 98.62 284 TRP A N 1
ATOM 2114 C CA . TRP A 1 284 ? -7.745 11.754 14.290 1.00 98.62 284 TRP A CA 1
ATOM 2115 C C . TRP A 1 284 ? -6.404 12.033 14.958 1.00 98.62 284 TRP A C 1
ATOM 2117 O O . TRP A 1 284 ? -6.280 11.960 16.183 1.00 98.62 284 TRP A O 1
ATOM 2127 N N . ILE A 1 285 ? -5.423 12.393 14.143 1.00 98.25 285 ILE A N 1
ATOM 2128 C CA . ILE A 1 285 ? -4.209 13.083 14.569 1.00 98.25 285 ILE A CA 1
ATOM 2129 C C . ILE A 1 285 ? -4.326 14.503 14.034 1.00 98.25 285 ILE A C 1
ATOM 2131 O O . ILE A 1 285 ? -4.384 14.695 12.819 1.00 98.25 285 ILE A O 1
ATOM 2135 N N . GLY A 1 286 ? -4.394 15.466 14.950 1.00 95.88 286 GLY A N 1
ATOM 2136 C CA . GLY A 1 286 ? -4.782 16.842 14.654 1.00 95.88 286 GLY A CA 1
ATOM 2137 C C . GLY A 1 286 ? -6.263 17.110 14.933 1.00 95.88 286 GLY A C 1
ATOM 2138 O O . GLY A 1 286 ? -6.958 16.301 15.558 1.00 95.88 286 GLY A O 1
ATOM 2139 N N . GLU A 1 287 ? -6.729 18.286 14.513 1.00 92.81 287 GLU A N 1
ATOM 2140 C CA . GLU A 1 287 ? -8.095 18.755 14.771 1.00 92.81 287 GLU A CA 1
ATOM 2141 C C . GLU A 1 287 ? -9.146 17.867 14.078 1.00 92.81 287 GLU A C 1
ATOM 2143 O O . GLU A 1 287 ? -9.046 17.628 12.869 1.00 92.81 287 GLU A O 1
ATOM 2148 N N . PRO A 1 288 ? -10.184 17.401 14.801 1.00 93.81 288 PRO A N 1
ATOM 2149 C CA . PRO A 1 288 ? -11.300 16.693 14.192 1.00 93.81 288 PRO A CA 1
ATOM 2150 C C . PRO A 1 288 ? -12.013 17.564 13.160 1.00 93.81 288 PRO A C 1
ATOM 2152 O O . PRO A 1 288 ? -12.334 18.727 13.408 1.00 93.81 288 PRO A O 1
ATOM 2155 N N . ASP A 1 289 ? -12.327 16.973 12.014 1.00 91.00 289 ASP A N 1
ATOM 2156 C CA . ASP A 1 289 ? -12.984 17.665 10.905 1.00 91.00 289 ASP A CA 1
ATOM 2157 C C . ASP A 1 289 ? -14.446 17.250 10.684 1.00 91.00 289 ASP A C 1
ATOM 2159 O O . ASP A 1 289 ? -15.106 17.721 9.757 1.00 91.00 289 ASP A O 1
ATOM 2163 N N . GLU A 1 290 ? -14.975 16.401 11.563 1.00 90.38 290 GLU A N 1
ATOM 2164 C CA . GLU A 1 290 ? -16.382 16.023 11.623 1.00 90.38 290 GLU A CA 1
ATOM 2165 C C . GLU A 1 290 ? -16.823 15.815 13.079 1.00 90.38 290 GLU A C 1
ATOM 2167 O O . GLU A 1 290 ? -16.048 15.378 13.930 1.00 90.38 290 GLU A O 1
ATOM 2172 N N . ASP A 1 291 ? -18.092 16.106 13.364 1.00 81.31 291 ASP A N 1
ATOM 2173 C CA . ASP A 1 291 ? -18.701 15.833 14.664 1.00 81.31 291 ASP A CA 1
ATOM 2174 C C . ASP A 1 291 ? -19.486 14.515 14.609 1.00 81.31 291 ASP A C 1
ATOM 2176 O O . ASP A 1 291 ? -20.600 14.456 14.084 1.00 81.31 291 ASP A O 1
ATOM 2180 N N . LEU A 1 292 ? -18.903 13.451 15.166 1.00 73.62 292 LEU A N 1
ATOM 2181 C CA . LEU A 1 292 ? -19.549 12.138 15.270 1.00 73.62 292 LEU A CA 1
ATOM 2182 C C . LEU A 1 292 ? -20.448 11.996 16.514 1.00 73.62 292 LEU A C 1
ATOM 2184 O O . LEU A 1 292 ? -21.027 10.935 16.741 1.00 73.62 292 LEU A O 1
ATOM 2188 N N . THR A 1 293 ? -20.610 13.042 17.336 1.00 67.06 293 THR A N 1
ATOM 2189 C CA . THR A 1 293 ? -21.520 13.006 18.499 1.00 67.06 293 THR A CA 1
ATOM 2190 C C . THR A 1 293 ? -22.994 13.141 18.110 1.00 67.06 293 THR A C 1
ATOM 2192 O O . THR A 1 293 ? -23.882 12.765 18.884 1.00 67.06 293 THR A O 1
ATOM 2195 N N . ALA A 1 294 ? -23.280 13.613 16.894 1.00 47.12 294 ALA A N 1
ATOM 2196 C CA . ALA A 1 294 ? -24.625 13.633 16.345 1.00 47.12 294 ALA A CA 1
ATOM 2197 C C . ALA A 1 294 ? -25.057 12.210 15.965 1.00 47.12 294 ALA A C 1
ATOM 2199 O O . ALA A 1 294 ? -24.545 11.605 15.023 1.00 47.12 294 ALA A O 1
ATOM 2200 N N . THR A 1 295 ? -26.048 11.675 16.682 1.00 38.47 295 THR A N 1
ATOM 2201 C CA . THR A 1 295 ? -26.719 10.426 16.315 1.00 38.47 295 THR A CA 1
ATOM 2202 C C . THR A 1 295 ? -27.331 10.615 14.930 1.00 38.47 295 THR A C 1
ATOM 2204 O O . THR A 1 295 ? -28.387 11.232 14.782 1.00 38.47 295 THR A O 1
ATOM 2207 N N . THR A 1 296 ? -26.645 10.141 13.893 1.00 33.47 296 THR A N 1
ATOM 2208 C CA . THR A 1 296 ? -27.136 10.260 12.524 1.00 33.47 296 THR A CA 1
ATOM 2209 C C . THR A 1 296 ? -28.271 9.260 12.373 1.00 33.47 296 THR A C 1
ATOM 2211 O O . THR A 1 296 ? -28.068 8.078 12.113 1.00 33.47 296 THR A O 1
ATOM 2214 N N . THR A 1 297 ? -29.493 9.731 12.620 1.00 32.44 297 THR A N 1
ATOM 2215 C CA . THR A 1 297 ? -30.719 9.032 12.239 1.00 32.44 297 THR A CA 1
ATOM 2216 C C . THR A 1 297 ? -30.614 8.707 10.754 1.00 32.44 297 THR A C 1
ATOM 2218 O O . THR A 1 297 ? -30.449 9.607 9.932 1.00 32.44 297 THR A O 1
ATOM 2221 N N . THR A 1 298 ? -30.669 7.422 10.430 1.00 32.75 298 THR A N 1
ATOM 2222 C CA . THR A 1 298 ? -30.586 6.850 9.087 1.00 32.75 298 THR A CA 1
ATOM 2223 C C . THR A 1 298 ? -31.479 7.598 8.093 1.00 32.75 298 THR A C 1
ATOM 2225 O O . THR A 1 298 ? -32.696 7.424 8.058 1.00 32.75 298 THR A O 1
ATOM 2228 N N . GLY A 1 299 ? -30.861 8.434 7.257 1.00 26.95 299 GLY A N 1
ATOM 2229 C CA . GLY A 1 299 ? -31.459 8.921 6.022 1.00 26.95 299 GLY A CA 1
ATOM 2230 C C . GLY A 1 299 ? -31.370 7.814 4.979 1.00 26.95 299 GLY A C 1
ATOM 2231 O O . GLY A 1 299 ? -30.281 7.402 4.594 1.00 26.95 299 GLY A O 1
ATOM 2232 N N . THR A 1 300 ? -32.517 7.294 4.560 1.00 30.61 300 THR A N 1
ATOM 2233 C CA . THR A 1 300 ? -32.627 6.261 3.530 1.00 30.61 300 THR A CA 1
ATOM 2234 C C . THR A 1 300 ? -32.104 6.808 2.197 1.00 30.61 300 THR A C 1
ATOM 2236 O O . THR A 1 300 ? -32.727 7.693 1.610 1.00 30.61 300 THR A O 1
ATOM 2239 N N . LEU A 1 301 ? -30.974 6.291 1.709 1.00 30.45 301 LEU A N 1
ATOM 2240 C CA . LEU A 1 301 ? -30.614 6.385 0.291 1.00 30.45 301 LEU A CA 1
ATOM 2241 C C . LEU A 1 301 ? -31.409 5.328 -0.500 1.00 30.45 301 LEU A C 1
ATOM 2243 O O . LEU A 1 301 ? -31.717 4.269 0.057 1.00 30.45 301 LEU A O 1
ATOM 2247 N N . PRO A 1 302 ? -31.776 5.582 -1.770 1.00 31.25 302 PRO A N 1
ATOM 2248 C CA . PRO A 1 302 ? -32.466 4.593 -2.589 1.00 31.25 302 PRO A CA 1
ATOM 2249 C C . PRO A 1 302 ? -31.533 3.410 -2.857 1.00 31.25 302 PRO A C 1
ATOM 2251 O O . PRO A 1 302 ? -30.372 3.598 -3.211 1.00 31.25 302 PRO A O 1
ATOM 2254 N N . SER A 1 303 ? -32.059 2.201 -2.679 1.00 38.03 303 SER A N 1
ATOM 2255 C CA . SER A 1 303 ? -31.366 0.951 -2.963 1.00 38.03 303 SER A CA 1
ATOM 2256 C C . SER A 1 303 ? -31.083 0.804 -4.453 1.00 38.03 303 SER A C 1
ATOM 2258 O O . SER A 1 303 ? -32.029 0.841 -5.235 1.00 38.03 303 SER A O 1
ATOM 2260 N N . ASP A 1 304 ? -29.843 0.487 -4.806 1.00 34.66 304 ASP A N 1
ATOM 2261 C CA . ASP A 1 304 ? -29.569 -0.423 -5.912 1.00 34.66 304 ASP A CA 1
ATOM 2262 C C . ASP A 1 304 ? -28.437 -1.380 -5.505 1.00 34.66 304 ASP A C 1
ATOM 2264 O O . ASP A 1 304 ? -27.283 -0.996 -5.365 1.00 34.66 304 ASP A O 1
ATOM 2268 N N . SER A 1 305 ? -28.848 -2.642 -5.334 1.00 34.53 305 SER A N 1
ATOM 2269 C CA . SER A 1 305 ? -28.087 -3.888 -5.134 1.00 34.53 305 SER A CA 1
ATOM 2270 C C . SER A 1 305 ? -27.367 -4.127 -3.787 1.00 34.53 305 SER A C 1
ATOM 2272 O O . SER A 1 305 ? -26.661 -3.257 -3.286 1.00 34.53 305 SER A O 1
ATOM 2274 N N . PRO A 1 306 ? -27.533 -5.322 -3.177 1.00 31.45 306 PRO A N 1
ATOM 2275 C CA . PRO A 1 306 ? -26.887 -5.665 -1.914 1.00 31.45 306 PRO A CA 1
ATOM 2276 C C . PRO A 1 306 ? -25.418 -6.047 -2.132 1.00 31.45 306 PRO A C 1
ATOM 2278 O O . PRO A 1 306 ? -25.109 -6.877 -2.987 1.00 31.45 306 PRO A O 1
ATOM 2281 N N . ALA A 1 307 ? -24.531 -5.476 -1.318 1.00 33.47 307 ALA A N 1
ATOM 2282 C CA . ALA A 1 307 ? -23.172 -5.978 -1.159 1.00 33.47 307 ALA A CA 1
ATOM 2283 C C . ALA A 1 307 ? -23.206 -7.406 -0.566 1.00 33.47 307 ALA A C 1
ATOM 2285 O O . ALA A 1 307 ? -24.064 -7.681 0.283 1.00 33.47 307 ALA A O 1
ATOM 2286 N N . PRO A 1 308 ? -22.310 -8.317 -0.989 1.00 34.44 308 PRO A N 1
ATOM 2287 C CA . PRO A 1 308 ? -22.179 -9.618 -0.353 1.00 34.44 308 PRO A CA 1
ATOM 2288 C C . PRO A 1 308 ? -21.687 -9.465 1.090 1.00 34.44 308 PRO A C 1
ATOM 2290 O O . PRO A 1 308 ? -20.897 -8.579 1.411 1.00 34.44 308 PRO A O 1
ATOM 2293 N N . GLU A 1 309 ? -22.172 -10.347 1.959 1.00 28.98 309 GLU A N 1
ATOM 2294 C CA . GLU A 1 309 ? -21.739 -10.449 3.351 1.00 28.98 309 GLU A CA 1
ATOM 2295 C C . GLU A 1 309 ? -20.239 -10.808 3.392 1.00 28.98 309 GLU A C 1
ATOM 2297 O O . GLU A 1 309 ? -19.841 -11.787 2.750 1.00 28.98 309 GLU A O 1
ATOM 2302 N N . PRO A 1 310 ? -19.386 -10.044 4.099 1.00 33.31 310 PRO A N 1
ATOM 2303 C CA . PRO A 1 310 ? -17.970 -10.372 4.195 1.00 33.31 310 PRO A CA 1
ATOM 2304 C C . PRO A 1 310 ? -17.770 -11.682 4.977 1.00 33.31 310 PRO A C 1
ATOM 2306 O O . PRO A 1 310 ? -18.508 -11.950 5.933 1.00 33.31 310 PRO A O 1
ATOM 2309 N N . PRO A 1 311 ? -16.766 -12.504 4.619 1.00 31.81 311 PRO A N 1
ATOM 2310 C CA . PRO A 1 311 ? -16.447 -13.703 5.376 1.00 31.81 311 PRO A CA 1
ATOM 2311 C C . PRO A 1 311 ? -16.021 -13.344 6.805 1.00 31.81 311 PRO A C 1
ATOM 2313 O O . PRO A 1 311 ? -15.278 -12.395 7.056 1.00 31.81 311 PRO A O 1
ATOM 2316 N N . SER A 1 312 ? -16.502 -14.138 7.758 1.00 26.86 312 SER A N 1
ATOM 2317 C CA . SER A 1 312 ? -16.165 -14.049 9.177 1.00 26.86 312 SER A CA 1
ATOM 2318 C C . SER A 1 312 ? -14.674 -14.351 9.394 1.00 26.86 312 SER A C 1
ATOM 2320 O O . SER A 1 312 ? -14.288 -15.516 9.506 1.00 26.86 312 SER A O 1
ATOM 2322 N N . ALA A 1 313 ? -13.836 -13.321 9.515 1.00 31.30 313 ALA A N 1
ATOM 2323 C CA . ALA A 1 313 ? -12.467 -13.473 9.999 1.00 31.30 313 ALA A CA 1
ATOM 2324 C C . ALA A 1 313 ? -12.454 -13.556 11.536 1.00 31.30 313 ALA A C 1
ATOM 2326 O O . ALA A 1 313 ? -12.943 -12.662 12.230 1.00 31.30 313 ALA A O 1
ATOM 2327 N N . VAL A 1 314 ? -11.889 -14.636 12.080 1.00 31.02 314 VAL A N 1
ATOM 2328 C CA . VAL A 1 314 ? -11.629 -14.770 13.520 1.00 31.02 314 VAL A CA 1
ATOM 2329 C C . VAL A 1 314 ? -10.317 -14.039 13.833 1.00 31.02 314 VAL A C 1
ATOM 2331 O O . VAL A 1 314 ? -9.299 -14.375 13.227 1.00 31.02 314 VAL A O 1
ATOM 2334 N N . PRO A 1 315 ? -10.289 -13.066 14.763 1.00 30.45 315 PRO A N 1
ATOM 2335 C CA . PRO A 1 315 ? -9.059 -12.363 15.110 1.00 30.45 315 PRO A CA 1
ATOM 2336 C C . PRO A 1 315 ? -8.011 -13.325 15.678 1.00 30.45 315 PRO A C 1
ATOM 2338 O O . PRO A 1 315 ? -8.282 -14.056 16.634 1.00 30.45 315 PRO A O 1
ATOM 2341 N N . VAL A 1 316 ? -6.797 -13.288 15.132 1.00 35.94 316 VAL A N 1
ATOM 2342 C CA . VAL A 1 316 ? -5.622 -13.892 15.767 1.00 35.94 316 VAL A CA 1
ATOM 2343 C C . VAL A 1 316 ? -5.094 -12.887 16.788 1.00 35.94 316 VAL A C 1
ATOM 2345 O O . VAL A 1 316 ? -4.820 -11.739 16.448 1.00 35.94 316 VAL A O 1
ATOM 2348 N N . ALA A 1 317 ? -4.988 -13.293 18.053 1.00 32.22 317 ALA A N 1
ATOM 2349 C CA . ALA A 1 317 ? -4.416 -12.447 19.094 1.00 32.22 317 ALA A CA 1
ATOM 2350 C C . ALA A 1 317 ? -2.945 -12.131 18.772 1.00 32.22 317 ALA A C 1
ATOM 2352 O O . ALA A 1 317 ? -2.166 -13.046 18.498 1.00 32.22 317 ALA A O 1
ATOM 2353 N N . GLY A 1 318 ? -2.576 -10.848 18.813 1.00 34.62 318 GLY A N 1
ATOM 2354 C CA . GLY A 1 318 ? -1.185 -10.415 18.692 1.00 34.62 318 GLY A CA 1
ATOM 2355 C C . GLY A 1 318 ? -0.334 -10.973 19.834 1.00 34.62 318 GLY A C 1
ATOM 2356 O O . GLY A 1 318 ? -0.770 -11.005 20.987 1.00 34.62 318 GLY A O 1
ATOM 2357 N N . ASP A 1 319 ? 0.869 -11.438 19.507 1.00 38.50 319 ASP A N 1
ATOM 2358 C CA . ASP A 1 319 ? 1.847 -11.893 20.491 1.00 38.50 319 ASP A CA 1
ATOM 2359 C C . ASP A 1 319 ? 2.572 -10.675 21.084 1.00 38.50 319 ASP A C 1
ATOM 2361 O O . ASP A 1 319 ? 3.171 -9.879 20.360 1.00 38.50 319 ASP A O 1
ATOM 2365 N N . ALA A 1 320 ? 2.527 -10.524 22.409 1.00 33.69 320 ALA A N 1
ATOM 2366 C CA . ALA A 1 320 ? 3.111 -9.394 23.139 1.00 33.69 320 ALA A CA 1
ATOM 2367 C C . ALA A 1 320 ? 4.656 -9.417 23.181 1.00 33.69 320 ALA A C 1
ATOM 2369 O O . ALA A 1 320 ? 5.272 -8.615 23.883 1.00 33.69 320 ALA A O 1
ATOM 2370 N N . GLY A 1 321 ? 5.286 -10.358 22.473 1.00 32.44 321 GLY A N 1
ATOM 2371 C CA . GLY A 1 321 ? 6.733 -10.558 22.430 1.00 32.44 321 GLY A CA 1
ATOM 2372 C C . GLY A 1 321 ? 7.469 -9.895 21.263 1.00 32.44 321 GLY A C 1
ATOM 2373 O O . GLY A 1 321 ? 8.672 -10.116 21.138 1.00 32.44 321 GLY A O 1
ATOM 2374 N N . TYR A 1 322 ? 6.804 -9.120 20.400 1.00 31.28 322 TYR A N 1
ATOM 2375 C CA . TYR A 1 322 ? 7.478 -8.506 19.253 1.00 31.28 322 TYR A CA 1
ATOM 2376 C C . TYR A 1 322 ? 8.312 -7.285 19.675 1.00 31.28 322 TYR A C 1
ATOM 2378 O O . TYR A 1 322 ? 7.794 -6.190 19.885 1.00 31.28 322 TYR A O 1
ATOM 2386 N N . THR A 1 323 ? 9.623 -7.488 19.799 1.00 29.48 323 THR A N 1
ATOM 2387 C CA . THR A 1 323 ? 10.633 -6.424 19.812 1.00 29.48 323 THR A CA 1
ATOM 2388 C C . THR A 1 323 ? 11.356 -6.443 18.469 1.00 29.48 323 THR A C 1
ATOM 2390 O O . THR A 1 323 ? 12.343 -7.165 18.307 1.00 29.48 323 THR A O 1
ATOM 2393 N N . GLY A 1 324 ? 10.822 -5.698 17.507 1.00 32.56 324 GLY A N 1
ATOM 2394 C CA . GLY A 1 324 ? 11.428 -5.431 16.207 1.00 32.56 324 GLY A CA 1
ATOM 2395 C C . GLY A 1 324 ? 11.155 -3.994 15.824 1.00 32.56 324 GLY A C 1
ATOM 2396 O O . GLY A 1 324 ? 9.956 -3.638 15.800 1.00 32.56 324 GLY A O 1
#

Radius of gyration: 22.04 Å; Cα contacts (8 Å, |Δi|>4): 586; chains: 1; bounding box: 64×50×55 Å

Mean predicted aligned error: 7.73 Å

Nearest PDB structures (foldseek):
  6jyz-assembly1_A  TM=8.776E-01  e=3.762E-19  Prescottella equi 103S
  5ccu-assembly1_B  TM=6.905E-01  e=7.209E-09  Prescottella equi 103S
  5j14-assembly2_B  TM=6.332E-01  e=1.403E-08  Prescottella equi 103S
  7p6h-assembly2_B  TM=6.931E-01  e=1.879E-01  uncultured bacterium
  4lx4-assembly4_D  TM=4.935E-01  e=6.711E-02  Stutzerimonas stutzeri A1501

Solvent-accessible surface area (backbone atoms only — not comparable to full-atom values): 18734 Å² total; per-residue (Å²): 139,82,71,67,56,44,76,76,51,84,76,42,87,57,96,56,43,26,92,76,43,46,66,62,50,32,52,48,51,31,53,51,52,54,50,54,51,61,77,34,72,85,51,101,62,83,58,34,38,30,44,40,43,23,68,30,61,70,45,68,89,28,44,73,32,74,76,47,50,60,84,27,74,39,75,57,74,56,35,30,34,28,48,66,59,43,45,84,56,51,80,42,54,90,84,46,49,53,68,53,48,51,51,51,50,53,52,54,29,58,76,69,69,33,55,65,35,30,53,32,31,54,62,78,58,87,48,75,66,48,51,51,51,54,48,52,46,55,51,50,35,27,66,70,69,45,57,66,37,70,55,42,66,63,60,57,36,83,32,77,92,54,35,43,84,52,98,93,40,83,41,56,56,67,56,68,38,58,35,50,28,27,22,38,26,68,82,51,47,77,69,50,67,33,60,80,55,44,52,55,73,50,37,36,46,74,80,37,67,57,60,45,79,78,44,44,47,50,39,46,92,77,57,34,30,39,45,31,26,39,22,92,55,52,46,60,57,34,32,32,43,32,50,50,63,94,42,91,73,40,37,82,40,74,40,52,57,38,80,74,44,81,40,83,51,93,77,23,29,42,38,37,29,29,33,67,49,54,44,70,31,35,43,25,31,21,84,78,90,72,78,81,84,60,82,76,74,84,76,84,72,85,88,80,82,85,80,80,82,77,81,87,77,78,84,77,80,81,70,94,77,80,84,127